Protein AF-A0A4Q3VXU7-F1 (afdb_monomer)

Secondary structure (DSSP, 8-state):
-EEEEEE--SSEEEEEEEEEETTEEEEEEEEEEE--SS-HHHHHHHHHHHHHHHHHHH--SEEEEEPPP-SS-HHHHHHHHHHHHHHHHHHHHTT-EEEEE-HHHHHHHHHS-TT--HHHHHHHHHHHTT-SS--SSHHHHHHHHHHHHHHHHTTS-PPPPPP-------PPP--------

Foldseek 3Di:
DWEWFWEFAQQWIWIWIWDDDPPAIATDDIDIQGADPDDLVVSLVSLLVVLLVCCVVVVGQAYEYEDDDCDPDNVRSVSSVSSVVSSVVSCVVVVHHYYYDYQLLLCCQQQVGSPDDLVSLQVSLCVRNVNPDRDPDSSNSNNSSRRSSVSRVPVPDDDDDDDDDPPDDDDDDDDDDDDDD

Solvent-accessible surface area (backbone atoms only — not comparable to full-atom values): 10125 Å² total; per-residue (Å²): 90,33,31,35,4,31,26,75,28,59,57,54,23,10,26,12,30,34,38,41,58,91,92,47,55,41,72,73,50,70,42,70,52,72,33,73,100,61,63,67,72,61,34,37,48,51,50,22,56,54,44,41,50,50,43,71,74,67,58,48,62,28,39,29,30,56,50,88,79,90,82,83,58,66,69,64,50,52,52,24,48,52,30,42,52,36,40,52,46,37,36,51,78,71,70,34,52,78,50,75,37,46,66,46,52,33,27,26,58,58,63,72,36,47,81,60,54,72,67,55,41,37,53,33,44,20,61,66,46,69,47,96,58,68,60,75,58,66,47,24,32,46,0,36,36,27,24,50,25,50,60,59,57,70,71,48,91,70,79,81,78,84,80,82,78,79,82,76,81,79,79,83,81,86,81,84,76,86,81,90,131

Nearest PDB structures (foldseek):
  7xhj-assembly1_A  TM=9.599E-01  e=4.836E-17  Deinococcus radiodurans R1 = ATCC 13939 = DSM 20539
  6lw3-assembly1_B  TM=9.694E-01  e=2.043E-16  Pseudomonas aeruginosa
  4ep4-assembly1_B  TM=9.231E-01  e=1.084E-16  Thermus thermophilus HB8
  6s16-assembly1_B  TM=9.582E-01  e=8.628E-16  Thermus thermophilus HB8
  1hjr-assembly2_D  TM=9.576E-01  e=1.453E-14  Escherichia coli

Sequence (181 aa):
MRILGIDPGLERIGYGIIDKVGSRMIPVAYGLIETPRIEMPQRIRMAHERTIELIDEYKPDCIATERLLFTVNKTTAMDVAKSLGVILLAGAEKGLAWCEYSPPEVKQSVTGVGNADKKQVQFMVTRLLGLAETPKPDDVADGLAVAITHAMRMNIPKVAAPTVEVLQRRTPATNRRLVKV

Radius of gyration: 20.46 Å; Cα contacts (8 Å, |Δi|>4): 309; chains: 1; bounding box: 41×46×76 Å

Structure (mmCIF, N/CA/C/O backbone):
data_AF-A0A4Q3VXU7-F1
#
_entry.id   AF-A0A4Q3VXU7-F1
#
loop_
_atom_site.group_PDB
_atom_site.id
_atom_site.type_symbol
_atom_site.label_atom_id
_atom_site.label_alt_id
_atom_site.label_comp_id
_atom_site.label_asym_id
_atom_site.label_entity_id
_atom_site.label_seq_id
_atom_site.pdbx_PDB_ins_code
_atom_site.Cartn_x
_atom_site.Cartn_y
_atom_site.Cartn_z
_atom_site.occupancy
_atom_site.B_iso_or_equiv
_atom_site.auth_seq_id
_atom_site.auth_comp_id
_atom_site.auth_asym_id
_atom_site.auth_atom_id
_atom_site.pdbx_PDB_model_num
ATOM 1 N N . MET A 1 1 ? -16.553 2.378 7.174 1.00 94.69 1 MET A N 1
ATOM 2 C CA . MET A 1 1 ? -15.750 2.870 6.039 1.00 94.69 1 MET A CA 1
ATOM 3 C C . MET A 1 1 ? -14.563 1.948 5.886 1.00 94.69 1 MET A C 1
ATOM 5 O O . MET A 1 1 ? -13.808 1.829 6.845 1.00 94.69 1 MET A O 1
ATOM 9 N N . ARG A 1 2 ? -14.423 1.295 4.739 1.00 98.19 2 ARG A N 1
ATOM 10 C CA . ARG A 1 2 ? -13.302 0.431 4.390 1.00 98.19 2 ARG A CA 1
ATOM 11 C C . ARG A 1 2 ? -12.286 1.204 3.565 1.00 98.19 2 ARG A C 1
ATOM 13 O O . ARG A 1 2 ? -12.649 1.865 2.600 1.00 98.19 2 ARG A O 1
ATOM 20 N N . ILE A 1 3 ? -11.021 1.126 3.944 1.00 98.69 3 ILE A N 1
ATOM 21 C CA . ILE A 1 3 ? -9.950 1.952 3.383 1.00 98.69 3 ILE A CA 1
ATOM 22 C C . ILE A 1 3 ? -8.875 1.029 2.833 1.00 98.69 3 ILE A C 1
ATOM 24 O O . ILE A 1 3 ? -8.407 0.165 3.571 1.00 98.69 3 ILE A O 1
ATOM 28 N N . LEU A 1 4 ? -8.453 1.249 1.590 1.00 98.81 4 LEU A N 1
ATOM 29 C CA . LEU A 1 4 ? -7.247 0.652 1.018 1.00 98.81 4 LEU A CA 1
ATOM 30 C C . LEU A 1 4 ? -6.088 1.654 1.122 1.00 98.81 4 LEU A C 1
ATOM 32 O O . LEU A 1 4 ? -6.060 2.646 0.401 1.00 98.81 4 LEU A O 1
ATOM 36 N N . GLY A 1 5 ? -5.143 1.420 2.026 1.00 98.56 5 GLY A N 1
ATOM 37 C CA . GLY A 1 5 ? -3.878 2.150 2.098 1.00 98.56 5 GLY A CA 1
ATOM 38 C C . GLY A 1 5 ? -2.807 1.481 1.243 1.00 98.56 5 GLY A C 1
ATOM 39 O O . GLY A 1 5 ? -2.666 0.260 1.291 1.00 98.56 5 GLY A O 1
ATOM 40 N N . ILE A 1 6 ? -2.057 2.276 0.482 1.00 98.44 6 ILE A N 1
ATOM 41 C CA . ILE A 1 6 ? -0.966 1.826 -0.387 1.00 98.44 6 ILE A CA 1
ATOM 42 C C . ILE A 1 6 ? 0.326 2.563 -0.026 1.00 98.44 6 ILE A C 1
ATOM 44 O O . ILE A 1 6 ? 0.356 3.797 -0.005 1.00 98.44 6 ILE A O 1
ATOM 48 N N . ASP A 1 7 ? 1.391 1.792 0.184 1.00 96.25 7 ASP A N 1
ATOM 49 C CA . ASP A 1 7 ? 2.781 2.245 0.148 1.00 96.25 7 ASP A CA 1
ATOM 50 C C . ASP A 1 7 ? 3.342 2.009 -1.268 1.00 96.25 7 ASP A C 1
ATOM 52 O O . ASP A 1 7 ? 3.554 0.854 -1.666 1.00 96.25 7 ASP A O 1
ATOM 56 N N . PRO A 1 8 ? 3.488 3.063 -2.094 1.00 93.56 8 PRO A N 1
ATOM 57 C CA . PRO A 1 8 ? 3.817 2.889 -3.499 1.00 93.56 8 PRO A CA 1
ATOM 58 C C . PRO A 1 8 ? 5.253 2.400 -3.698 1.00 93.56 8 PRO A C 1
ATOM 60 O O . PRO A 1 8 ? 6.219 3.008 -3.244 1.00 93.56 8 PRO A O 1
ATOM 63 N N . GLY A 1 9 ? 5.398 1.368 -4.520 1.00 94.00 9 GLY A N 1
ATOM 64 C CA . GLY A 1 9 ? 6.691 0.865 -4.959 1.00 94.00 9 GLY A CA 1
ATOM 65 C C . GLY A 1 9 ? 6.618 0.280 -6.362 1.00 94.00 9 GLY A C 1
ATOM 66 O O . GLY A 1 9 ? 5.618 0.419 -7.067 1.00 94.00 9 GLY A O 1
ATOM 67 N N . LEU A 1 10 ? 7.700 -0.372 -6.784 1.00 94.25 10 LEU A N 1
ATOM 68 C CA . LEU A 1 10 ? 7.725 -1.110 -8.047 1.00 94.25 10 LEU A CA 1
ATOM 69 C C . LEU A 1 10 ? 7.944 -2.605 -7.813 1.00 94.25 10 LEU A C 1
ATOM 71 O O . LEU A 1 10 ? 7.144 -3.409 -8.269 1.00 94.25 10 LEU A O 1
ATOM 75 N N . GLU A 1 11 ? 9.011 -2.994 -7.111 1.00 94.56 11 GLU A N 1
ATOM 76 C CA . GLU A 1 11 ? 9.272 -4.409 -6.778 1.00 94.56 11 GLU A CA 1
ATOM 77 C C . GLU A 1 11 ? 8.292 -4.940 -5.743 1.00 94.56 11 GLU A C 1
ATOM 79 O O . GLU A 1 11 ? 7.756 -6.031 -5.911 1.00 94.56 11 GLU A O 1
ATOM 84 N N . ARG A 1 12 ? 8.045 -4.141 -4.708 1.00 95.75 12 ARG A N 1
ATOM 85 C CA . ARG A 1 12 ? 7.109 -4.425 -3.630 1.00 95.75 12 ARG A CA 1
ATOM 86 C C . ARG A 1 12 ? 6.243 -3.195 -3.445 1.00 95.75 12 ARG A C 1
ATOM 88 O O . ARG A 1 12 ? 6.773 -2.092 -3.349 1.00 95.75 12 ARG A O 1
ATOM 95 N N . ILE A 1 13 ? 4.936 -3.389 -3.455 1.00 97.69 13 ILE A N 1
ATOM 96 C CA . ILE A 1 13 ? 3.941 -2.365 -3.153 1.00 97.69 13 ILE A CA 1
ATOM 97 C C . ILE A 1 13 ? 3.198 -2.873 -1.927 1.00 97.69 13 ILE A C 1
ATOM 99 O O . ILE A 1 13 ? 2.522 -3.905 -1.993 1.00 97.69 13 ILE A O 1
ATOM 103 N N . GLY A 1 14 ? 3.366 -2.186 -0.805 1.00 98.06 14 GLY A N 1
ATOM 104 C CA . GLY A 1 14 ? 2.674 -2.527 0.425 1.00 98.06 14 GLY A CA 1
ATOM 105 C C . GLY A 1 14 ? 1.217 -2.111 0.367 1.00 98.06 14 GLY A C 1
ATOM 106 O O . GLY A 1 14 ? 0.907 -1.001 -0.063 1.00 98.06 14 GLY A O 1
ATOM 107 N N . TYR A 1 15 ? 0.313 -2.975 0.822 1.00 98.75 15 TYR A N 1
ATOM 108 C CA . TYR A 1 15 ? -1.088 -2.610 0.990 1.00 98.75 15 TYR A CA 1
ATOM 109 C C . TYR A 1 15 ? -1.618 -2.994 2.368 1.00 98.75 15 TYR A C 1
ATOM 111 O O . TYR A 1 15 ? -1.237 -4.009 2.958 1.00 98.75 15 TYR A O 1
ATOM 119 N N . GLY A 1 16 ? -2.550 -2.182 2.854 1.00 98.69 16 GLY A N 1
ATOM 120 C CA . GLY A 1 16 ? -3.297 -2.426 4.075 1.00 98.69 16 GLY A CA 1
ATOM 121 C C . GLY A 1 16 ? -4.760 -2.052 3.898 1.00 98.69 16 GLY A C 1
ATOM 122 O O . GLY A 1 16 ? -5.077 -0.936 3.500 1.00 98.69 16 GLY A O 1
ATOM 123 N N . ILE A 1 17 ? -5.659 -2.976 4.213 1.00 98.81 17 ILE A N 1
ATOM 124 C CA . ILE A 1 17 ? -7.106 -2.782 4.181 1.00 98.81 17 ILE A CA 1
ATOM 125 C C . ILE A 1 17 ? -7.616 -2.805 5.609 1.00 98.81 17 ILE A C 1
ATOM 127 O O . ILE A 1 17 ? -7.425 -3.788 6.330 1.00 98.81 17 ILE A O 1
ATOM 131 N N . ILE A 1 18 ? -8.273 -1.722 6.015 1.00 98.69 18 ILE A N 1
ATOM 132 C CA . ILE A 1 18 ? -8.855 -1.601 7.351 1.00 98.69 18 ILE A CA 1
ATOM 133 C C . ILE A 1 18 ? -10.301 -1.121 7.276 1.00 98.69 18 ILE A C 1
ATOM 135 O O . ILE A 1 18 ? -10.658 -0.310 6.419 1.00 98.69 18 ILE A O 1
ATOM 139 N N . ASP A 1 19 ? -11.108 -1.563 8.232 1.00 98.38 19 ASP A N 1
ATOM 140 C CA . ASP A 1 19 ? -12.431 -1.018 8.497 1.00 98.38 19 ASP A CA 1
ATOM 141 C C . ASP A 1 19 ? -12.362 -0.003 9.635 1.00 98.38 19 ASP A C 1
ATOM 143 O O . ASP A 1 19 ? -11.894 -0.291 10.737 1.00 98.38 19 ASP A O 1
ATOM 147 N N . LYS A 1 20 ? -12.890 1.194 9.387 1.00 96.25 20 LYS A N 1
ATOM 148 C CA . LYS A 1 20 ? -13.182 2.190 10.414 1.00 96.25 20 LYS A CA 1
ATOM 149 C C . LYS A 1 20 ? -14.651 2.101 10.823 1.00 96.25 20 LYS A C 1
ATOM 151 O O . LYS A 1 20 ? -15.545 2.359 10.004 1.00 96.25 20 LYS A O 1
ATOM 156 N N . VAL A 1 21 ? -14.881 1.813 12.105 1.00 94.81 21 VAL A N 1
ATOM 157 C CA . VAL A 1 21 ? -16.198 1.771 12.760 1.00 94.81 21 VAL A CA 1
ATOM 158 C C . VAL A 1 21 ? -16.161 2.665 14.001 1.00 94.81 21 VAL A C 1
ATOM 160 O O . VAL A 1 21 ? -15.601 2.305 15.038 1.00 94.81 21 VAL A O 1
ATOM 163 N N . GLY A 1 22 ? -16.732 3.868 13.892 1.00 91.25 22 GLY A N 1
ATOM 164 C CA . GLY A 1 22 ? -16.596 4.896 14.926 1.00 91.25 22 GLY A CA 1
ATOM 165 C C . GLY A 1 22 ? -15.125 5.272 15.140 1.00 91.25 22 GLY A C 1
ATOM 166 O O . GLY A 1 22 ? -14.453 5.712 14.207 1.00 91.25 22 GLY A O 1
ATOM 167 N N . SER A 1 23 ? -14.626 5.085 16.364 1.00 89.75 23 SER A N 1
ATOM 168 C CA . SER A 1 23 ? -13.215 5.285 16.725 1.00 89.75 23 SER A CA 1
ATOM 169 C C . SER A 1 23 ? -12.338 4.043 16.537 1.00 89.75 23 SER A C 1
ATOM 171 O O . SER A 1 23 ? -11.120 4.143 16.664 1.00 89.75 23 SER A O 1
ATOM 173 N N . ARG A 1 24 ? -12.928 2.874 16.258 1.00 94.25 24 ARG A N 1
ATOM 174 C CA . ARG A 1 24 ? -12.183 1.621 16.103 1.00 94.25 24 ARG A CA 1
ATOM 175 C C . ARG A 1 24 ? -11.684 1.466 14.672 1.00 94.25 24 ARG A C 1
ATOM 177 O O . ARG A 1 24 ? -12.412 1.759 13.723 1.00 94.25 24 ARG A O 1
ATOM 184 N N . MET A 1 25 ? -10.462 0.960 14.547 1.00 97.19 25 MET A N 1
ATOM 185 C CA . MET A 1 25 ? -9.849 0.531 13.293 1.00 97.19 25 MET A CA 1
ATOM 186 C C . MET A 1 25 ? -9.612 -0.973 13.380 1.00 97.19 25 MET A C 1
ATOM 188 O O . MET A 1 25 ? -9.042 -1.445 14.361 1.00 97.19 25 MET A O 1
ATOM 192 N N . ILE A 1 26 ? -10.090 -1.716 12.389 1.00 98.25 26 ILE A N 1
ATOM 193 C CA . ILE A 1 26 ? -10.054 -3.178 12.367 1.00 98.25 26 ILE A CA 1
ATOM 194 C C . ILE A 1 26 ? -9.279 -3.603 11.117 1.00 98.25 26 ILE A C 1
ATOM 196 O O . ILE A 1 26 ? -9.679 -3.208 10.020 1.00 98.25 26 ILE A O 1
ATOM 200 N N . PRO A 1 27 ? -8.185 -4.371 11.238 1.00 98.25 27 PRO A N 1
ATOM 201 C CA . PRO A 1 27 ? -7.486 -4.899 10.073 1.00 98.25 27 PRO A CA 1
ATOM 202 C C . PRO A 1 27 ? -8.369 -5.922 9.343 1.00 98.25 27 PRO A C 1
ATOM 204 O O . PRO A 1 27 ? -8.962 -6.793 9.976 1.00 98.25 27 PRO A O 1
ATOM 207 N N . VAL A 1 28 ? -8.455 -5.810 8.017 1.00 98.50 28 VAL A N 1
ATOM 208 C CA . VAL A 1 28 ? -9.236 -6.712 7.151 1.00 98.50 28 VAL A CA 1
ATOM 209 C C . VAL A 1 28 ? -8.303 -7.624 6.362 1.00 98.50 28 VAL A C 1
ATOM 211 O O . VAL A 1 28 ? -8.447 -8.839 6.404 1.00 98.50 28 VAL A O 1
ATOM 214 N N . ALA A 1 29 ? -7.334 -7.035 5.664 1.00 98.56 29 ALA A N 1
ATOM 215 C CA . ALA A 1 29 ? -6.306 -7.743 4.911 1.00 98.56 29 ALA A CA 1
ATOM 216 C C . ALA A 1 29 ? -5.096 -6.832 4.725 1.00 98.56 29 ALA A C 1
ATOM 218 O O . ALA A 1 29 ? -5.230 -5.612 4.719 1.00 98.56 29 ALA A O 1
ATOM 219 N N . TYR A 1 30 ? -3.910 -7.399 4.572 1.00 98.62 30 TYR A N 1
ATOM 220 C CA . TYR A 1 30 ? -2.696 -6.646 4.279 1.00 98.62 30 TYR A CA 1
ATOM 221 C C . TYR A 1 30 ? -1.664 -7.573 3.657 1.00 98.62 30 TYR A C 1
ATOM 223 O O . TYR A 1 30 ? -1.688 -8.783 3.886 1.00 98.62 30 TYR A O 1
ATOM 231 N N . GLY A 1 31 ? -0.754 -7.009 2.877 1.00 98.31 31 GLY A N 1
ATOM 232 C CA . GLY A 1 31 ? 0.256 -7.796 2.193 1.00 98.31 31 GLY A CA 1
ATOM 233 C C . GLY A 1 31 ? 1.042 -6.984 1.183 1.00 98.31 31 GLY A C 1
ATOM 234 O O . GLY A 1 31 ? 1.145 -5.759 1.279 1.00 98.31 31 GLY A O 1
ATOM 235 N N . LEU A 1 32 ? 1.607 -7.700 0.217 1.00 98.00 32 LEU A N 1
ATOM 236 C CA . LEU A 1 32 ? 2.374 -7.128 -0.876 1.00 98.00 32 LEU A CA 1
ATOM 237 C C . LEU A 1 32 ? 1.731 -7.439 -2.219 1.00 98.00 32 LEU A C 1
ATOM 239 O O . LEU A 1 32 ? 1.314 -8.568 -2.477 1.00 98.00 32 LEU A O 1
ATOM 243 N N . ILE A 1 33 ? 1.775 -6.458 -3.112 1.00 98.06 33 ILE A N 1
ATOM 244 C CA . ILE A 1 33 ? 1.806 -6.717 -4.546 1.00 98.06 33 ILE A CA 1
ATOM 245 C C . ILE A 1 33 ? 3.279 -6.754 -4.950 1.00 98.06 33 ILE A C 1
ATOM 247 O O . ILE A 1 33 ? 4.000 -5.765 -4.801 1.00 98.06 33 ILE A O 1
ATOM 251 N N . GLU A 1 34 ? 3.730 -7.899 -5.453 1.00 96.88 34 GLU A N 1
ATOM 252 C CA . GLU A 1 34 ? 5.106 -8.087 -5.911 1.00 96.88 34 GLU A CA 1
ATOM 253 C C . GLU A 1 34 ? 5.164 -8.125 -7.437 1.00 96.88 34 GLU A C 1
ATOM 255 O O . GLU A 1 34 ? 4.364 -8.805 -8.087 1.00 96.88 34 GLU A O 1
ATOM 260 N N . THR A 1 35 ? 6.132 -7.412 -8.021 1.00 96.25 35 THR A N 1
ATOM 261 C CA . THR A 1 35 ? 6.399 -7.482 -9.463 1.00 96.25 35 THR A CA 1
ATOM 262 C C . THR A 1 35 ? 7.833 -7.945 -9.729 1.00 96.25 35 THR A C 1
ATOM 264 O O . THR A 1 35 ? 8.778 -7.405 -9.140 1.00 96.25 35 THR A O 1
ATOM 267 N N . PRO A 1 36 ? 8.039 -8.925 -10.628 1.00 96.19 36 PRO A N 1
ATOM 268 C CA . PRO A 1 36 ? 9.371 -9.413 -10.955 1.00 96.19 36 PRO A CA 1
ATOM 269 C C . PRO A 1 36 ? 10.171 -8.354 -11.724 1.00 96.19 36 PRO A C 1
ATOM 271 O O . PRO A 1 36 ? 9.617 -7.426 -12.319 1.00 96.19 36 PRO A O 1
ATOM 274 N N . ARG A 1 37 ? 11.498 -8.509 -11.757 1.00 95.06 37 ARG A N 1
ATOM 275 C CA . ARG A 1 37 ? 12.409 -7.649 -12.532 1.00 95.06 37 ARG A CA 1
ATOM 276 C C . ARG A 1 37 ? 12.350 -7.984 -14.026 1.00 95.06 37 ARG A C 1
ATOM 278 O O . ARG A 1 37 ? 13.280 -8.558 -14.579 1.00 95.06 37 ARG A O 1
ATOM 285 N N . ILE A 1 38 ? 11.227 -7.642 -14.647 1.00 96.31 38 ILE A N 1
ATOM 286 C CA . ILE A 1 38 ? 10.974 -7.744 -16.090 1.00 96.31 38 ILE A CA 1
ATOM 287 C C . ILE A 1 38 ? 10.755 -6.349 -16.691 1.00 96.31 38 ILE A C 1
ATOM 289 O O . ILE A 1 38 ? 10.871 -5.335 -16.001 1.00 96.31 38 ILE A O 1
ATOM 293 N N . GLU A 1 39 ? 10.428 -6.292 -17.978 1.00 97.06 39 GLU A N 1
ATOM 294 C CA . GLU A 1 39 ? 10.134 -5.047 -18.685 1.00 97.06 39 GLU A CA 1
ATOM 295 C C . GLU A 1 39 ? 9.037 -4.215 -17.993 1.00 97.06 39 GLU A C 1
ATOM 297 O O . GLU A 1 39 ? 8.012 -4.732 -17.538 1.00 97.06 39 GLU A O 1
ATOM 302 N N . MET A 1 40 ? 9.259 -2.898 -17.911 1.00 96.81 40 MET A N 1
ATOM 303 C CA . MET A 1 40 ? 8.409 -1.966 -17.155 1.00 96.81 40 MET A CA 1
ATOM 304 C C . MET A 1 40 ? 6.908 -2.065 -17.494 1.00 96.81 40 MET A C 1
ATOM 306 O O . MET A 1 40 ? 6.114 -2.100 -16.551 1.00 96.81 40 MET A O 1
ATOM 310 N N . PRO A 1 41 ? 6.480 -2.142 -18.774 1.00 98.06 41 PRO A N 1
ATOM 311 C CA . PRO A 1 41 ? 5.059 -2.247 -19.114 1.00 98.06 41 PRO A CA 1
ATOM 312 C C . PRO A 1 41 ? 4.371 -3.465 -18.484 1.00 98.06 41 PRO A C 1
ATOM 314 O O . PRO A 1 41 ? 3.246 -3.362 -18.006 1.00 98.06 41 PRO A O 1
ATOM 317 N N . GLN A 1 42 ? 5.051 -4.610 -18.434 1.00 98.19 42 GLN A N 1
ATOM 318 C CA . GLN A 1 42 ? 4.528 -5.840 -17.848 1.00 98.19 42 GLN A CA 1
ATOM 319 C C . GLN A 1 42 ? 4.425 -5.714 -16.329 1.00 98.19 42 GLN A C 1
ATOM 321 O O . GLN A 1 42 ? 3.440 -6.157 -15.746 1.00 98.19 42 GLN A O 1
ATOM 326 N N . ARG A 1 43 ? 5.394 -5.051 -15.690 1.00 97.81 43 ARG A N 1
ATOM 327 C CA . ARG A 1 43 ? 5.371 -4.812 -14.241 1.00 97.81 43 ARG A CA 1
ATOM 328 C C . ARG A 1 43 ? 4.184 -3.954 -13.822 1.00 97.81 43 ARG A C 1
ATOM 330 O O . ARG A 1 43 ? 3.450 -4.337 -12.917 1.00 97.81 43 ARG A O 1
ATOM 337 N N . ILE A 1 44 ? 3.963 -2.826 -14.498 1.00 98.12 44 ILE A N 1
ATOM 338 C CA . ILE A 1 44 ? 2.825 -1.951 -14.185 1.00 98.12 44 ILE A CA 1
ATOM 339 C C . ILE A 1 44 ? 1.489 -2.603 -14.570 1.00 98.12 44 ILE A C 1
ATOM 341 O O . ILE A 1 44 ? 0.501 -2.405 -13.872 1.00 98.12 44 ILE A O 1
ATOM 345 N N . ARG A 1 45 ? 1.451 -3.459 -15.604 1.00 98.56 45 ARG A N 1
ATOM 346 C CA . ARG A 1 45 ? 0.262 -4.273 -15.900 1.00 98.56 45 ARG A CA 1
ATOM 347 C C . ARG A 1 45 ? -0.084 -5.201 -14.735 1.00 98.56 45 ARG A C 1
ATOM 349 O O . ARG A 1 45 ? -1.224 -5.206 -14.293 1.00 98.56 45 ARG A O 1
ATOM 356 N N . MET A 1 46 ? 0.903 -5.916 -14.190 1.00 98.50 46 MET A N 1
ATOM 357 C CA . MET A 1 46 ? 0.702 -6.776 -13.018 1.00 98.50 46 MET A CA 1
ATOM 358 C C . MET A 1 46 ? 0.250 -5.971 -11.793 1.00 98.50 46 MET A C 1
ATOM 360 O O . MET A 1 46 ? -0.654 -6.399 -11.085 1.00 98.50 46 MET A O 1
ATOM 364 N N . ALA A 1 47 ? 0.843 -4.798 -11.547 1.00 98.44 47 ALA A N 1
ATOM 365 C CA . ALA A 1 47 ? 0.429 -3.932 -10.443 1.00 98.44 47 ALA A CA 1
ATOM 366 C C . ALA A 1 47 ? -1.035 -3.476 -10.582 1.00 98.44 47 ALA A C 1
ATOM 368 O O . ALA A 1 47 ? -1.779 -3.507 -9.602 1.00 98.44 47 ALA A O 1
ATOM 369 N N . HIS A 1 48 ? -1.463 -3.105 -11.794 1.00 98.81 48 HIS A N 1
ATOM 370 C CA . HIS A 1 48 ? -2.856 -2.765 -12.104 1.00 98.81 48 HIS A CA 1
ATOM 371 C C . HIS A 1 48 ? -3.797 -3.949 -11.867 1.00 98.81 48 HIS A C 1
ATOM 373 O O . HIS A 1 48 ? -4.719 -3.826 -11.065 1.00 98.81 48 HIS A O 1
ATOM 379 N N . GLU A 1 49 ? -3.519 -5.103 -12.483 1.00 98.69 49 GLU A N 1
ATOM 380 C CA . GLU A 1 49 ? -4.337 -6.322 -12.377 1.00 98.69 49 GLU A CA 1
ATOM 381 C C . GLU A 1 49 ? -4.528 -6.734 -10.909 1.00 98.69 49 GLU A C 1
ATOM 383 O O . GLU A 1 49 ? -5.654 -6.922 -10.450 1.00 98.69 49 GLU A O 1
ATOM 388 N N . ARG A 1 50 ? -3.441 -6.762 -10.128 1.00 98.56 50 ARG A N 1
ATOM 389 C CA . ARG A 1 50 ? -3.486 -7.090 -8.696 1.00 98.56 50 ARG A CA 1
ATOM 390 C C . ARG A 1 50 ? -4.236 -6.056 -7.863 1.00 98.56 50 ARG A C 1
ATOM 392 O O . ARG A 1 50 ? -4.907 -6.413 -6.901 1.00 98.56 50 ARG A O 1
ATOM 399 N N . THR A 1 51 ? -4.146 -4.778 -8.221 1.00 98.69 51 THR A N 1
ATOM 400 C CA . THR A 1 51 ? -4.916 -3.730 -7.540 1.00 98.69 51 THR A CA 1
ATOM 401 C C . THR A 1 51 ? -6.411 -3.899 -7.804 1.00 98.69 51 THR A C 1
ATOM 403 O O . THR A 1 51 ? -7.206 -3.783 -6.874 1.00 98.69 51 THR A O 1
ATOM 406 N N . ILE A 1 52 ? -6.803 -4.222 -9.041 1.00 98.69 52 ILE A N 1
ATOM 407 C CA . ILE A 1 52 ? -8.197 -4.526 -9.391 1.00 98.69 52 ILE A CA 1
ATOM 408 C C . ILE A 1 52 ? -8.709 -5.733 -8.599 1.00 98.69 52 ILE A C 1
ATOM 410 O O . ILE A 1 52 ? -9.790 -5.641 -8.024 1.00 98.69 52 ILE A O 1
ATOM 414 N N . GLU A 1 53 ? -7.927 -6.814 -8.508 1.00 98.62 53 GLU A N 1
ATOM 415 C CA . GLU A 1 53 ? -8.268 -7.997 -7.702 1.00 98.62 53 GLU A CA 1
ATOM 416 C C . GLU A 1 53 ? -8.550 -7.622 -6.240 1.00 98.62 53 GLU A C 1
ATOM 418 O O . GLU A 1 53 ? -9.603 -7.973 -5.710 1.00 98.62 53 GLU A O 1
ATOM 423 N N . LEU A 1 54 ? -7.666 -6.838 -5.611 1.00 98.50 54 LEU A N 1
ATOM 424 C CA . LEU A 1 54 ? -7.862 -6.370 -4.235 1.00 98.50 54 LEU A CA 1
ATOM 425 C C . LEU A 1 54 ? -9.122 -5.507 -4.086 1.00 98.50 54 LEU A C 1
ATOM 427 O O . LEU A 1 54 ? -9.856 -5.644 -3.106 1.00 98.50 54 LEU A O 1
ATOM 431 N N . ILE A 1 55 ? -9.382 -4.604 -5.035 1.00 98.69 55 ILE A N 1
ATOM 432 C CA . ILE A 1 55 ? -10.572 -3.749 -4.987 1.00 98.69 55 ILE A CA 1
ATOM 433 C C . ILE A 1 55 ? -11.845 -4.590 -5.137 1.00 98.69 55 ILE A C 1
ATOM 435 O O . ILE A 1 55 ? -12.802 -4.373 -4.394 1.00 98.69 55 ILE A O 1
ATOM 439 N N . ASP A 1 56 ? -11.863 -5.560 -6.049 1.00 98.56 56 ASP A N 1
ATOM 440 C CA . ASP A 1 56 ? -13.029 -6.413 -6.292 1.00 98.56 56 ASP A CA 1
ATOM 441 C C . ASP A 1 56 ? -13.303 -7.382 -5.135 1.00 98.56 56 ASP A C 1
ATOM 443 O O . ASP A 1 56 ? -14.463 -7.585 -4.759 1.00 98.56 56 ASP A O 1
ATOM 447 N N . GLU A 1 57 ? -12.249 -7.942 -4.539 1.00 98.62 57 GLU A N 1
ATOM 448 C CA . GLU A 1 57 ? -12.339 -8.855 -3.399 1.00 98.62 57 GLU A CA 1
ATOM 449 C C . GLU A 1 57 ? -12.815 -8.128 -2.136 1.00 98.62 57 GLU A C 1
ATOM 451 O O . GLU A 1 57 ? -13.784 -8.543 -1.494 1.00 98.62 57 GLU A O 1
ATOM 456 N N . TYR A 1 58 ? -12.162 -7.018 -1.785 1.00 98.69 58 TYR A N 1
ATOM 457 C CA . TYR A 1 58 ? -12.365 -6.373 -0.489 1.00 98.69 58 TYR A CA 1
ATOM 458 C C . TYR A 1 58 ? -13.339 -5.200 -0.519 1.00 98.69 58 TYR A C 1
ATOM 460 O O . TYR A 1 58 ? -13.824 -4.817 0.548 1.00 98.69 58 TYR A O 1
ATOM 468 N N . LYS A 1 59 ? -13.658 -4.650 -1.695 1.00 98.38 59 LYS A N 1
ATOM 469 C CA . LYS A 1 59 ? -14.616 -3.547 -1.893 1.00 98.38 59 LYS A CA 1
ATOM 470 C C . LYS A 1 59 ? -14.354 -2.348 -0.967 1.00 98.38 59 LYS A C 1
ATOM 472 O O . LYS A 1 59 ? -15.221 -2.003 -0.161 1.00 98.38 59 LYS A O 1
ATOM 477 N N . PRO A 1 60 ? -13.151 -1.746 -0.999 1.00 98.38 60 PRO A N 1
ATOM 478 C CA . PRO A 1 60 ? -12.883 -0.537 -0.230 1.00 98.38 60 PRO A CA 1
ATOM 479 C C . PRO A 1 60 ? -13.775 0.624 -0.691 1.00 98.38 60 PRO A C 1
ATOM 481 O O . PRO A 1 60 ? -14.156 0.695 -1.853 1.00 98.38 60 PRO A O 1
ATOM 484 N N . ASP A 1 61 ? -14.071 1.557 0.214 1.00 97.81 61 ASP A N 1
ATOM 485 C CA . ASP A 1 61 ? -14.808 2.791 -0.093 1.00 97.81 61 ASP A CA 1
ATOM 486 C C . ASP A 1 61 ? -13.883 3.868 -0.693 1.00 97.81 61 ASP A C 1
ATOM 488 O O . ASP A 1 61 ? -14.322 4.773 -1.404 1.00 97.81 61 ASP A O 1
ATOM 492 N N . CYS A 1 62 ? -12.589 3.804 -0.375 1.00 97.88 62 CYS A N 1
ATOM 493 C CA . CYS A 1 62 ? -11.588 4.766 -0.814 1.00 97.88 62 CYS A CA 1
ATOM 494 C C . CYS A 1 62 ? -10.182 4.159 -0.853 1.00 97.88 62 CYS A C 1
ATOM 496 O O . CYS A 1 62 ? -9.894 3.145 -0.207 1.00 97.88 62 CYS A O 1
ATOM 498 N N . ILE A 1 63 ? -9.296 4.833 -1.586 1.00 98.38 63 ILE A N 1
ATOM 499 C CA . ILE A 1 63 ? -7.867 4.537 -1.648 1.00 98.38 63 ILE A CA 1
ATOM 500 C C . ILE A 1 63 ? -7.058 5.697 -1.055 1.00 98.38 63 ILE A C 1
ATOM 502 O O . ILE A 1 63 ? -7.320 6.872 -1.323 1.00 98.38 63 ILE A O 1
ATOM 506 N N . ALA A 1 64 ? -6.063 5.373 -0.238 1.00 98.38 64 ALA A N 1
ATOM 507 C CA . ALA A 1 64 ? -5.135 6.320 0.357 1.00 98.38 64 ALA A CA 1
ATOM 508 C C . ALA A 1 64 ? -3.694 5.938 0.009 1.00 98.38 64 ALA A C 1
ATOM 510 O O . ALA A 1 64 ? -3.352 4.758 0.027 1.00 98.38 64 ALA A O 1
ATOM 511 N N . THR A 1 65 ? -2.840 6.919 -0.283 1.00 97.94 65 THR A N 1
ATOM 512 C CA . THR A 1 65 ? -1.435 6.675 -0.657 1.00 97.94 65 THR A CA 1
ATOM 513 C C . THR A 1 65 ? -0.481 7.591 0.108 1.00 97.94 65 THR A C 1
ATOM 515 O O . THR A 1 65 ? -0.840 8.723 0.449 1.00 97.94 65 THR A O 1
ATOM 518 N N . GLU A 1 66 ? 0.755 7.146 0.344 1.00 93.25 66 GLU A N 1
ATOM 519 C CA . GLU A 1 66 ? 1.828 8.073 0.729 1.00 93.25 66 GLU A CA 1
ATOM 520 C C . GLU A 1 66 ? 2.261 8.920 -0.484 1.00 93.25 66 GLU A C 1
ATOM 522 O O . GLU A 1 66 ? 2.303 8.451 -1.625 1.00 93.25 66 GLU A O 1
ATOM 527 N N . ARG A 1 67 ? 2.560 10.201 -0.255 1.00 91.44 67 ARG A N 1
ATOM 528 C CA . ARG A 1 67 ? 3.077 11.122 -1.268 1.00 91.44 67 ARG A CA 1
ATOM 529 C C . ARG A 1 67 ? 4.552 10.835 -1.535 1.00 91.44 67 ARG A C 1
ATOM 531 O O . ARG A 1 67 ? 5.382 10.914 -0.632 1.00 91.44 67 ARG A O 1
ATOM 538 N N . LEU A 1 68 ? 4.889 10.660 -2.810 1.00 86.19 68 LEU A N 1
ATOM 539 C CA . LEU A 1 68 ? 6.271 10.519 -3.265 1.00 86.19 68 LEU A CA 1
ATOM 540 C C . LEU A 1 68 ? 7.063 11.827 -3.083 1.00 86.19 68 LEU A C 1
ATOM 542 O O . LEU A 1 68 ? 6.645 12.891 -3.545 1.00 86.19 68 LEU A O 1
ATOM 546 N N . LEU A 1 69 ? 8.235 11.745 -2.444 1.00 78.75 69 LEU A N 1
ATOM 547 C CA . LEU A 1 69 ? 9.184 12.856 -2.319 1.00 78.75 69 LEU A CA 1
ATOM 548 C C . LEU A 1 69 ? 10.366 12.665 -3.283 1.00 78.75 69 LEU A C 1
ATOM 550 O O . LEU A 1 69 ? 11.116 11.694 -3.199 1.00 78.75 69 LEU A O 1
ATOM 554 N N . PHE A 1 70 ? 10.556 13.614 -4.200 1.00 68.81 70 PHE A N 1
ATOM 555 C CA . PHE A 1 70 ? 11.539 13.530 -5.287 1.00 68.81 70 PHE A CA 1
ATOM 556 C C . PHE A 1 70 ? 12.849 14.266 -4.957 1.00 68.81 70 PHE A C 1
ATOM 558 O O . PHE A 1 70 ? 13.181 15.250 -5.615 1.00 68.81 70 PHE A O 1
ATOM 565 N N . THR A 1 71 ? 13.600 13.831 -3.939 1.00 60.78 71 THR A N 1
ATOM 566 C CA . THR A 1 71 ? 14.742 14.635 -3.445 1.00 60.78 71 THR A CA 1
ATOM 567 C C . THR A 1 71 ? 16.128 14.159 -3.894 1.00 60.78 71 THR A C 1
ATOM 569 O O . THR A 1 71 ? 17.036 14.982 -3.937 1.00 60.78 71 THR A O 1
ATOM 572 N N . VAL A 1 72 ? 16.335 12.880 -4.255 1.00 54.41 72 VAL A N 1
ATOM 573 C CA . VAL A 1 72 ? 17.706 12.375 -4.534 1.00 54.41 72 VAL A CA 1
ATOM 574 C C . VAL A 1 72 ? 17.807 11.417 -5.735 1.00 54.41 72 VAL A C 1
ATOM 576 O O . VAL A 1 72 ? 18.652 11.629 -6.599 1.00 54.41 72 VAL A O 1
ATOM 579 N N . ASN A 1 73 ? 16.915 10.425 -5.876 1.00 62.03 73 ASN A N 1
ATOM 580 C CA . ASN A 1 73 ? 17.012 9.392 -6.926 1.00 62.03 73 ASN A CA 1
ATOM 581 C C . ASN A 1 73 ? 15.872 9.485 -7.953 1.00 62.03 73 ASN A C 1
ATOM 583 O O . ASN A 1 73 ? 14.880 8.757 -7.882 1.00 62.03 73 ASN A O 1
ATOM 587 N N . LYS A 1 74 ? 16.022 10.392 -8.928 1.00 62.47 74 LYS A N 1
ATOM 588 C CA . LYS A 1 74 ? 14.981 10.714 -9.925 1.00 62.47 74 LYS A CA 1
ATOM 589 C C . LYS A 1 74 ? 14.506 9.503 -10.741 1.00 62.47 74 LYS A C 1
ATOM 591 O O . LYS A 1 74 ? 13.312 9.400 -11.003 1.00 62.47 74 LYS A O 1
ATOM 596 N N . THR A 1 75 ? 15.404 8.589 -11.114 1.00 62.62 75 THR A N 1
ATOM 597 C CA . THR A 1 75 ? 15.063 7.413 -11.938 1.00 62.62 75 THR A CA 1
ATOM 598 C C . THR A 1 75 ? 14.143 6.448 -11.192 1.00 62.62 75 THR A C 1
ATOM 600 O O . THR A 1 75 ? 13.066 6.126 -11.683 1.00 62.62 75 THR A O 1
ATOM 603 N N . THR A 1 76 ? 14.502 6.071 -9.961 1.00 79.62 76 THR A N 1
ATOM 604 C CA . THR A 1 76 ? 13.680 5.188 -9.117 1.00 79.62 76 THR A CA 1
ATOM 605 C C . THR A 1 76 ? 12.333 5.822 -8.793 1.00 79.62 76 THR A C 1
ATOM 607 O O . THR A 1 76 ? 11.306 5.155 -8.831 1.00 79.62 76 THR A O 1
ATOM 610 N N . ALA A 1 77 ? 12.318 7.127 -8.528 1.00 85.62 77 ALA A N 1
ATOM 611 C CA . ALA A 1 77 ? 11.085 7.827 -8.209 1.00 85.62 77 ALA A CA 1
ATOM 612 C C . ALA A 1 77 ? 10.129 7.913 -9.412 1.00 85.62 77 ALA A C 1
ATOM 614 O O . ALA A 1 77 ? 8.919 7.792 -9.241 1.00 85.62 77 ALA A O 1
ATOM 615 N N . MET A 1 78 ? 10.657 8.064 -10.632 1.00 90.69 78 MET A N 1
ATOM 616 C CA . MET A 1 78 ? 9.850 8.021 -11.854 1.00 90.69 78 MET A CA 1
ATOM 61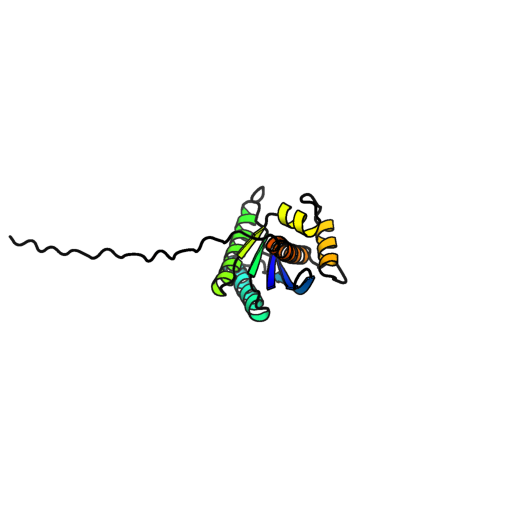7 C C . MET A 1 78 ? 9.237 6.635 -12.078 1.00 90.69 78 MET A C 1
ATOM 619 O O . MET A 1 78 ? 8.088 6.518 -12.492 1.00 90.69 78 MET A O 1
ATOM 623 N N . ASP A 1 79 ? 9.987 5.577 -11.787 1.00 92.75 79 ASP A N 1
ATOM 624 C CA . ASP A 1 79 ? 9.506 4.207 -11.926 1.00 92.75 79 ASP A CA 1
ATOM 625 C C . ASP A 1 79 ? 8.419 3.856 -10.900 1.00 92.75 79 ASP A C 1
ATOM 627 O O . ASP A 1 79 ? 7.399 3.265 -11.258 1.00 92.75 79 ASP A O 1
ATOM 631 N N . VAL A 1 80 ? 8.571 4.308 -9.653 1.00 93.88 80 VAL A N 1
ATOM 632 C CA . VAL A 1 80 ? 7.506 4.217 -8.643 1.00 93.88 80 VAL A CA 1
ATOM 633 C C . VAL A 1 80 ? 6.291 5.056 -9.050 1.00 93.88 80 VAL A C 1
ATOM 635 O O . VAL A 1 80 ? 5.164 4.595 -8.908 1.00 93.88 80 VAL A O 1
ATOM 638 N N . ALA A 1 81 ? 6.486 6.245 -9.629 1.00 94.94 81 ALA A N 1
ATOM 639 C CA . ALA A 1 81 ? 5.380 7.078 -10.103 1.00 94.94 81 ALA A CA 1
ATOM 640 C C . ALA A 1 81 ? 4.574 6.415 -11.235 1.00 94.94 81 ALA A C 1
ATOM 642 O O . ALA A 1 81 ? 3.350 6.535 -11.254 1.00 94.94 81 ALA A O 1
ATOM 643 N N . LYS A 1 82 ? 5.221 5.673 -12.148 1.00 96.50 82 LYS A N 1
ATOM 644 C CA . LYS A 1 82 ? 4.521 4.871 -13.174 1.00 96.50 82 LYS A CA 1
ATOM 645 C C . LYS A 1 82 ? 3.634 3.801 -12.533 1.00 96.50 82 LYS A C 1
ATOM 647 O O . LYS A 1 82 ? 2.483 3.652 -12.931 1.00 96.50 82 LYS A O 1
ATOM 652 N N . SER A 1 83 ? 4.167 3.089 -11.538 1.00 97.06 83 SER A N 1
ATOM 653 C CA . SER A 1 83 ? 3.430 2.083 -10.762 1.00 97.06 83 SER A CA 1
ATOM 654 C C . SER A 1 83 ? 2.246 2.705 -10.010 1.00 97.06 83 SER A C 1
ATOM 656 O O . SER A 1 83 ? 1.110 2.260 -10.144 1.00 97.06 83 SER A O 1
ATOM 658 N N . LEU A 1 84 ? 2.469 3.818 -9.308 1.00 97.25 84 LEU A N 1
ATOM 659 C CA . LEU A 1 84 ? 1.404 4.556 -8.634 1.00 97.25 84 LEU A CA 1
ATOM 660 C C . LEU A 1 84 ? 0.320 5.015 -9.620 1.00 97.25 84 LEU A C 1
ATOM 662 O O . LEU A 1 84 ? -0.862 4.865 -9.336 1.00 97.25 84 LEU A O 1
ATOM 666 N N . GLY A 1 85 ? 0.697 5.516 -10.798 1.00 98.00 85 GLY A N 1
ATOM 667 C CA . GLY A 1 85 ? -0.254 5.958 -11.818 1.00 98.00 85 GLY A CA 1
ATOM 668 C C . GLY A 1 85 ? -1.244 4.868 -12.236 1.00 98.00 85 GLY A C 1
ATOM 669 O O . GLY A 1 85 ? -2.437 5.144 -12.352 1.00 98.00 85 GLY A O 1
ATOM 670 N N . VAL A 1 86 ? -0.783 3.625 -12.406 1.00 98.50 86 VAL A N 1
ATOM 671 C CA . VAL A 1 86 ? -1.674 2.508 -12.761 1.00 98.50 86 VAL A CA 1
ATOM 672 C C . VAL A 1 86 ? -2.509 2.005 -11.579 1.00 98.50 86 VAL A C 1
ATOM 674 O O . VAL A 1 86 ? -3.647 1.592 -11.780 1.00 98.50 86 VAL A O 1
ATOM 677 N N . ILE A 1 87 ? -2.001 2.102 -10.346 1.00 98.38 87 ILE A N 1
ATOM 678 C CA . ILE A 1 87 ? -2.774 1.818 -9.123 1.00 98.38 87 ILE A CA 1
ATOM 679 C C . ILE A 1 87 ? -3.927 2.824 -8.987 1.00 98.38 87 ILE A C 1
ATOM 681 O O . ILE A 1 87 ? -5.066 2.444 -8.718 1.00 98.38 87 ILE A O 1
ATOM 685 N N . LEU A 1 88 ? -3.655 4.112 -9.222 1.00 98.19 88 LEU A N 1
ATOM 686 C CA . LEU A 1 88 ? -4.679 5.158 -9.195 1.00 98.19 88 LEU A CA 1
ATOM 687 C C . LEU A 1 88 ? -5.691 4.998 -10.332 1.00 98.19 88 LEU A C 1
ATOM 689 O O . LEU A 1 88 ? -6.881 5.222 -10.114 1.00 98.19 88 LEU A O 1
ATOM 693 N N . LEU A 1 89 ? -5.245 4.567 -11.518 1.00 98.69 89 LEU A N 1
ATOM 694 C CA . LEU A 1 89 ? -6.145 4.219 -12.617 1.00 98.69 89 LEU A CA 1
ATOM 695 C C . LEU A 1 89 ? -7.102 3.088 -12.215 1.00 98.69 89 LEU A C 1
ATOM 697 O O . LEU A 1 89 ? -8.305 3.247 -12.389 1.00 98.69 89 LEU A O 1
ATOM 701 N N . ALA A 1 90 ? -6.595 2.006 -11.613 1.00 98.56 90 ALA A N 1
ATOM 702 C CA . ALA A 1 90 ? -7.429 0.904 -11.127 1.00 98.56 90 ALA A CA 1
ATOM 703 C C . ALA A 1 90 ? -8.482 1.379 -10.107 1.00 98.56 90 ALA A C 1
ATOM 705 O O . ALA A 1 90 ? -9.653 1.008 -10.191 1.00 98.56 90 ALA A O 1
ATOM 706 N N . GLY A 1 91 ? -8.089 2.254 -9.174 1.00 97.31 91 GLY A N 1
ATOM 707 C CA . GLY A 1 91 ? -9.019 2.886 -8.234 1.00 97.31 91 GLY A CA 1
ATOM 708 C C . GLY A 1 91 ? -10.101 3.716 -8.932 1.00 97.31 91 GLY A C 1
ATOM 709 O O . GLY A 1 91 ? -11.283 3.585 -8.613 1.00 97.31 91 GLY A O 1
ATOM 710 N N . ALA A 1 92 ? -9.717 4.530 -9.918 1.00 97.75 92 ALA A N 1
ATOM 711 C CA . ALA A 1 92 ? -10.639 5.372 -10.677 1.00 97.75 92 ALA A CA 1
ATOM 712 C C . ALA A 1 92 ? -11.624 4.556 -11.535 1.00 97.75 92 ALA A C 1
ATOM 714 O O . ALA A 1 92 ? -12.809 4.884 -11.572 1.00 97.75 92 ALA A O 1
ATOM 715 N N . GLU A 1 93 ? -11.173 3.469 -12.170 1.00 98.06 93 GLU A N 1
ATOM 716 C CA . GLU A 1 93 ? -12.025 2.536 -12.930 1.00 98.06 93 GLU A CA 1
ATOM 717 C C . GLU A 1 93 ? -13.113 1.895 -12.057 1.00 98.06 93 GLU A C 1
ATOM 719 O O . GLU A 1 93 ? -14.202 1.585 -12.540 1.00 98.06 93 GLU A O 1
ATOM 724 N N . LYS A 1 94 ? -12.835 1.738 -10.759 1.00 96.62 94 LYS A N 1
ATOM 725 C CA . LYS A 1 94 ? -13.766 1.210 -9.752 1.00 96.62 94 LYS A CA 1
ATOM 726 C C . LYS A 1 94 ? -14.527 2.303 -8.992 1.00 96.62 94 LYS A C 1
ATOM 728 O O . LYS A 1 94 ? -15.290 1.992 -8.083 1.00 96.62 94 LYS A O 1
ATOM 733 N N . GLY A 1 95 ? -14.354 3.572 -9.369 1.00 94.56 95 GLY A N 1
ATOM 734 C CA . GLY A 1 95 ? -15.069 4.707 -8.783 1.00 94.56 95 GLY A CA 1
ATOM 735 C C . GLY A 1 95 ? -14.615 5.094 -7.372 1.00 94.56 95 GLY A C 1
ATOM 736 O O . GLY A 1 95 ? -15.371 5.748 -6.655 1.00 94.56 95 GLY A O 1
ATOM 737 N N . LEU A 1 96 ? -13.407 4.704 -6.954 1.00 95.62 96 LEU A N 1
ATOM 738 C CA . LEU A 1 96 ? -12.892 5.012 -5.621 1.00 95.62 96 LEU A CA 1
ATOM 739 C C . LEU A 1 96 ? -12.383 6.450 -5.528 1.00 95.62 96 LEU A C 1
ATOM 741 O O . LEU A 1 96 ? -11.628 6.924 -6.378 1.00 95.62 96 LEU A O 1
ATOM 745 N N . ALA A 1 97 ? -12.729 7.128 -4.433 1.00 95.00 97 ALA A N 1
ATOM 746 C CA . ALA A 1 97 ? -12.097 8.392 -4.082 1.00 95.00 97 ALA A CA 1
ATOM 747 C C . ALA A 1 97 ? -10.645 8.155 -3.640 1.00 95.00 97 ALA A C 1
ATOM 749 O O . ALA A 1 97 ? -10.369 7.231 -2.871 1.00 95.00 97 ALA A O 1
ATOM 750 N N . TRP A 1 98 ? -9.732 9.023 -4.083 1.00 97.12 98 TRP A N 1
ATOM 751 C CA . TRP A 1 98 ? -8.317 8.973 -3.717 1.00 97.12 98 TRP A CA 1
ATOM 752 C C . TRP A 1 98 ? -7.934 10.113 -2.768 1.00 97.12 98 TRP A C 1
ATOM 754 O O . TRP A 1 98 ? -8.375 11.254 -2.920 1.00 97.12 98 TRP A O 1
ATOM 764 N N . CYS A 1 99 ? -7.102 9.801 -1.778 1.00 97.19 99 CYS A N 1
ATOM 765 C CA . CYS A 1 99 ? -6.435 10.765 -0.911 1.00 97.19 99 CYS A CA 1
ATOM 766 C C . CYS A 1 99 ? -4.937 10.459 -0.820 1.00 97.19 99 CYS A C 1
ATOM 768 O O . CYS A 1 99 ? -4.530 9.302 -0.781 1.00 97.19 99 CYS A O 1
ATOM 770 N N . GLU A 1 100 ? -4.121 11.498 -0.690 1.00 96.25 100 GLU A N 1
ATOM 771 C CA . GLU A 1 100 ? -2.677 11.366 -0.490 1.00 96.25 100 GLU A CA 1
ATOM 772 C C . GLU A 1 100 ? -2.218 12.059 0.796 1.00 96.25 100 GLU A C 1
ATOM 774 O O . GLU A 1 100 ? -2.790 13.073 1.208 1.00 96.25 100 GLU A O 1
ATOM 779 N N . TYR A 1 101 ? -1.173 11.510 1.420 1.00 96.44 101 TYR A N 1
ATOM 780 C CA . TYR A 1 101 ? -0.599 12.008 2.672 1.00 96.44 101 TYR A CA 1
ATOM 781 C C . TYR A 1 101 ? 0.919 12.077 2.597 1.00 96.44 101 TYR A C 1
ATOM 783 O O . TYR A 1 101 ? 1.567 11.158 2.114 1.00 96.44 101 TYR A O 1
ATOM 791 N N . SER A 1 102 ? 1.512 13.154 3.102 1.00 93.56 102 SER A N 1
ATOM 792 C CA . SER A 1 102 ? 2.970 13.260 3.192 1.00 93.56 102 SER A CA 1
ATOM 793 C C . SER A 1 102 ? 3.549 12.394 4.324 1.00 93.56 102 SER A C 1
ATOM 795 O O . SER A 1 102 ? 2.858 12.145 5.315 1.00 93.56 102 SER A O 1
ATOM 797 N N . PRO A 1 103 ? 4.833 11.991 4.255 1.00 92.50 103 PRO A N 1
ATOM 798 C CA . PRO A 1 103 ? 5.447 11.181 5.311 1.00 92.50 103 PRO A CA 1
ATOM 799 C C . PRO A 1 103 ? 5.330 11.780 6.729 1.00 92.50 103 PRO A C 1
ATOM 801 O O . PRO A 1 103 ? 5.035 11.040 7.669 1.00 92.50 103 PRO A O 1
ATOM 804 N N . PRO A 1 104 ? 5.482 13.109 6.941 1.00 93.69 104 PRO A N 1
ATOM 805 C CA . PRO A 1 104 ? 5.236 13.707 8.254 1.00 93.69 104 PRO A CA 1
ATOM 806 C C . PRO A 1 104 ? 3.783 13.576 8.720 1.00 93.69 104 PRO A C 1
ATOM 808 O O . PRO A 1 104 ? 3.537 13.427 9.912 1.00 93.69 104 PRO A O 1
ATOM 811 N N . GLU A 1 105 ? 2.813 13.616 7.804 1.00 94.69 105 GLU A N 1
ATOM 812 C CA . GLU A 1 105 ? 1.395 13.448 8.130 1.00 94.69 105 GLU A CA 1
ATOM 813 C C . GLU A 1 105 ? 1.065 12.017 8.539 1.00 94.69 105 GLU A C 1
ATOM 815 O O . GLU A 1 105 ? 0.273 11.829 9.468 1.00 94.69 105 GLU A O 1
ATOM 820 N N . VAL A 1 106 ? 1.690 11.033 7.886 1.00 96.31 106 VAL A N 1
ATOM 821 C CA . VAL A 1 106 ? 1.579 9.620 8.260 1.00 96.31 106 VAL A CA 1
ATOM 822 C C . VAL A 1 106 ? 2.147 9.410 9.658 1.00 96.31 106 VAL A C 1
ATOM 824 O O . VAL A 1 106 ? 1.444 8.951 10.558 1.00 96.31 106 VAL A O 1
ATOM 827 N N . LYS A 1 107 ? 3.386 9.858 9.886 1.00 95.12 107 LYS A N 1
ATOM 828 C CA . LYS A 1 107 ? 4.048 9.784 11.196 1.00 95.12 107 LYS A CA 1
ATOM 829 C C . LYS A 1 107 ? 3.227 10.463 12.287 1.00 95.12 107 LYS A C 1
ATOM 831 O O . LYS A 1 107 ? 2.919 9.835 13.292 1.00 95.12 107 LYS A O 1
ATOM 836 N N . GLN A 1 108 ? 2.799 11.705 12.061 1.00 95.69 108 GLN A N 1
ATOM 837 C CA . GLN A 1 108 ? 2.011 12.475 13.024 1.00 95.69 108 GLN A CA 1
ATOM 838 C C . GLN A 1 108 ? 0.697 11.780 13.384 1.00 95.69 108 GLN A C 1
ATOM 840 O O . GLN A 1 108 ? 0.303 11.807 14.547 1.00 95.69 108 GLN A O 1
ATOM 845 N N . SER A 1 109 ? 0.019 11.172 12.410 1.00 95.25 109 SER A N 1
ATOM 846 C CA . SER A 1 109 ? -1.255 10.492 12.660 1.00 95.25 109 SER A CA 1
ATOM 847 C C . SER A 1 109 ? -1.034 9.206 13.454 1.00 95.25 109 SER A C 1
ATOM 849 O O . SER A 1 109 ? -1.698 8.979 14.458 1.00 95.25 109 SER A O 1
ATOM 851 N N . VAL A 1 110 ? -0.054 8.393 13.056 1.00 95.75 110 VAL A N 1
ATOM 852 C CA . VAL A 1 110 ? 0.182 7.072 13.653 1.00 95.75 110 VAL A CA 1
ATOM 853 C C . VAL A 1 110 ? 0.831 7.153 15.040 1.00 95.75 110 VAL A C 1
ATOM 855 O O . VAL A 1 110 ? 0.470 6.384 15.928 1.00 95.75 110 VAL A O 1
ATOM 858 N N . THR A 1 111 ? 1.783 8.063 15.251 1.00 95.19 111 THR A N 1
ATOM 859 C CA . THR A 1 111 ? 2.588 8.118 16.488 1.00 95.19 111 THR A CA 1
ATOM 860 C C . THR A 1 111 ? 2.289 9.331 17.368 1.00 95.19 111 THR A C 1
ATOM 862 O O . THR A 1 111 ? 2.747 9.383 18.506 1.00 95.19 111 THR A O 1
ATOM 865 N N . GLY A 1 112 ? 1.554 10.325 16.857 1.00 90.81 112 GLY A N 1
ATOM 866 C CA . GLY A 1 112 ? 1.373 11.621 17.513 1.00 90.81 112 GLY A CA 1
ATOM 867 C C . GLY A 1 112 ? 2.543 12.590 17.318 1.00 90.81 112 GLY A C 1
ATOM 868 O O . GLY A 1 112 ? 2.456 13.728 17.781 1.00 90.81 112 GLY A O 1
ATOM 869 N N . VAL A 1 113 ? 3.616 12.181 16.624 1.00 84.81 113 VAL A N 1
ATOM 870 C CA . VAL A 1 113 ? 4.801 13.016 16.388 1.00 84.81 113 VAL A CA 1
ATOM 871 C C . VAL A 1 113 ? 5.301 12.879 14.942 1.00 84.81 113 VAL A C 1
ATOM 873 O O . VAL A 1 113 ? 5.729 11.813 14.503 1.00 84.81 113 VAL A O 1
ATOM 876 N N . GLY A 1 114 ? 5.301 13.980 14.188 1.00 80.50 114 GLY A N 1
ATOM 877 C CA . GLY A 1 114 ? 5.639 13.996 12.757 1.00 80.50 114 GLY A CA 1
ATOM 878 C C . GLY A 1 114 ? 7.088 13.637 12.402 1.00 80.50 114 GLY A C 1
ATOM 879 O O . GLY A 1 114 ? 7.366 13.292 11.255 1.00 80.50 114 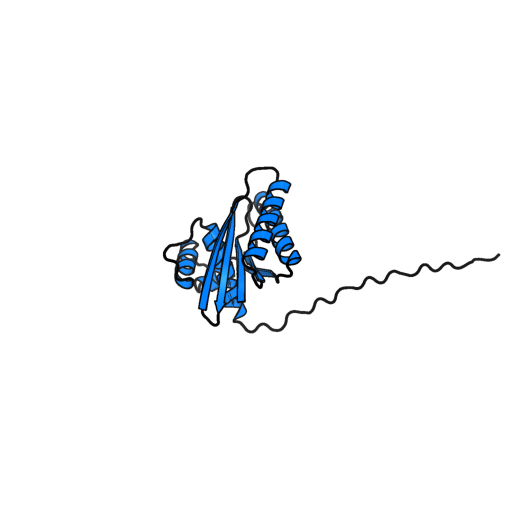GLY A O 1
ATOM 880 N N . ASN A 1 115 ? 8.017 13.678 13.361 1.00 85.44 115 ASN A N 1
ATOM 881 C CA . ASN A 1 115 ? 9.424 13.313 13.159 1.00 85.44 115 ASN A CA 1
ATOM 882 C C . ASN A 1 115 ? 9.777 11.910 13.690 1.00 85.44 115 ASN A C 1
ATOM 884 O O . ASN A 1 115 ? 10.960 11.580 13.752 1.00 85.44 115 ASN A O 1
ATOM 888 N N . ALA A 1 116 ? 8.777 11.091 14.039 1.00 88.25 116 ALA A N 1
ATOM 889 C CA . ALA A 1 116 ? 8.983 9.727 14.516 1.00 88.25 116 ALA A CA 1
ATOM 890 C C . ALA A 1 116 ? 9.833 8.879 13.553 1.00 88.25 116 ALA A C 1
ATOM 892 O O . ALA A 1 116 ? 9.805 9.049 12.321 1.00 88.25 116 ALA A O 1
ATOM 893 N N . ASP A 1 117 ? 10.595 7.952 14.128 1.00 91.50 117 ASP A N 1
ATOM 894 C CA . ASP A 1 117 ? 11.368 6.984 13.361 1.00 91.50 117 ASP A CA 1
ATOM 895 C C . ASP A 1 117 ? 10.468 5.876 12.780 1.00 91.50 117 ASP A C 1
ATOM 897 O O . ASP A 1 117 ? 9.315 5.688 13.182 1.00 91.50 117 ASP A O 1
ATOM 901 N N . LYS A 1 118 ? 10.988 5.135 11.794 1.00 88.12 118 LYS A N 1
ATOM 902 C CA . LYS A 1 118 ? 10.208 4.106 11.089 1.00 88.12 118 LYS A CA 1
ATOM 903 C C . LYS A 1 118 ? 9.785 2.953 12.011 1.00 88.12 118 LYS A C 1
ATOM 905 O O . LYS A 1 118 ? 8.684 2.430 11.868 1.00 88.12 118 LYS A O 1
ATOM 910 N N . LYS A 1 119 ? 10.606 2.591 13.002 1.00 93.56 119 LYS A N 1
ATOM 911 C CA . LYS A 1 119 ? 10.293 1.505 13.947 1.00 93.56 119 LYS A CA 1
ATOM 912 C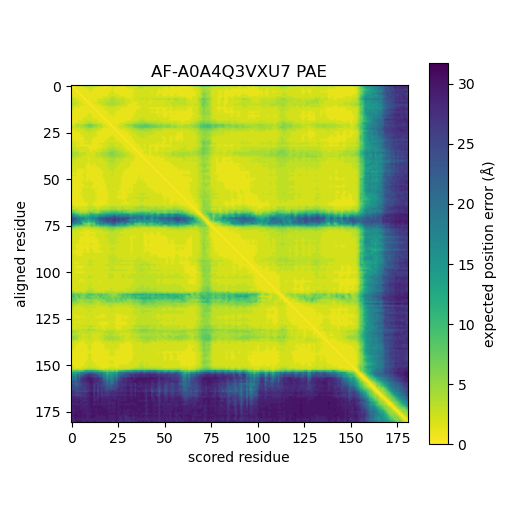 C . LYS A 1 119 ? 9.164 1.900 14.895 1.00 93.56 119 LYS A C 1
ATOM 914 O O . LYS A 1 119 ? 8.330 1.063 15.228 1.00 93.56 119 LYS A O 1
ATOM 919 N N . GLN A 1 120 ? 9.108 3.166 15.302 1.00 94.88 120 GLN A N 1
ATOM 920 C CA . GLN A 1 120 ? 8.013 3.713 16.100 1.00 94.88 120 GLN A CA 1
ATOM 921 C C . GLN A 1 120 ? 6.693 3.664 15.333 1.00 94.88 120 GLN A C 1
ATOM 923 O O . GLN A 1 120 ? 5.688 3.238 15.897 1.00 94.88 120 GLN A O 1
ATOM 928 N N . VAL A 1 121 ? 6.696 4.040 14.048 1.00 96.12 121 VAL A N 1
ATOM 929 C CA . VAL A 1 121 ? 5.508 3.922 13.185 1.00 96.12 121 VAL A CA 1
ATOM 930 C C . VAL A 1 121 ? 5.037 2.471 13.137 1.00 96.12 121 VAL A C 1
ATOM 932 O O . VAL A 1 121 ? 3.888 2.199 13.466 1.00 96.12 121 VAL A O 1
ATOM 935 N N . GLN A 1 122 ? 5.930 1.528 12.831 1.00 95.94 122 GLN A N 1
ATOM 936 C CA . GLN A 1 122 ? 5.600 0.101 12.766 1.00 95.94 122 GLN A CA 1
ATOM 937 C C . GLN A 1 122 ? 5.048 -0.448 14.085 1.00 95.94 122 GLN A C 1
ATOM 939 O O . GLN A 1 122 ? 4.032 -1.137 14.093 1.00 95.94 122 GLN A O 1
ATOM 944 N N . PHE A 1 123 ? 5.682 -0.117 15.212 1.00 96.50 123 PHE A N 1
ATOM 945 C CA . PHE A 1 123 ? 5.194 -0.506 16.534 1.00 96.50 123 PHE A CA 1
ATOM 946 C C . PHE A 1 123 ? 3.776 0.019 16.790 1.00 96.50 123 PHE A C 1
ATOM 948 O O . PHE A 1 123 ? 2.916 -0.711 17.286 1.00 96.50 123 PHE A O 1
ATOM 955 N N . MET A 1 124 ? 3.519 1.277 16.431 1.00 97.62 124 MET A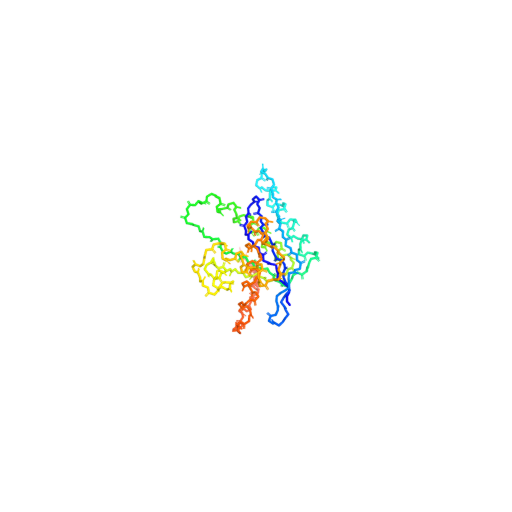 N 1
ATOM 956 C CA . MET A 1 124 ? 2.209 1.894 16.606 1.00 97.62 124 MET A CA 1
ATOM 957 C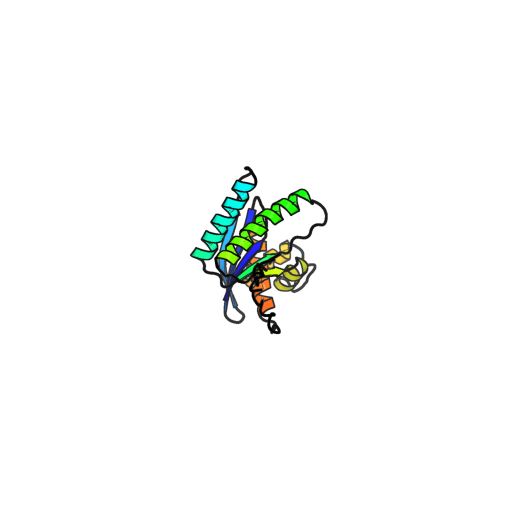 C . MET A 1 124 ? 1.156 1.301 15.672 1.00 97.62 124 MET A C 1
ATOM 959 O O . MET A 1 124 ? 0.038 1.084 16.125 1.00 97.62 124 MET A O 1
ATOM 963 N N . VAL A 1 125 ? 1.493 0.954 14.426 1.00 98.00 125 VAL A N 1
ATOM 964 C CA . VAL A 1 125 ? 0.595 0.216 13.516 1.00 98.00 125 VAL A CA 1
ATOM 965 C C . VAL A 1 125 ? 0.125 -1.085 14.169 1.00 98.00 125 VAL A C 1
ATOM 967 O O . VAL A 1 125 ? -1.080 -1.320 14.273 1.00 98.00 125 VAL A O 1
ATOM 970 N N . THR A 1 126 ? 1.059 -1.887 14.691 1.00 97.62 126 THR A N 1
ATOM 971 C CA . THR A 1 126 ? 0.761 -3.139 15.403 1.00 97.62 126 THR A CA 1
ATOM 972 C C . THR A 1 126 ? -0.199 -2.904 16.566 1.00 97.62 126 THR A C 1
ATOM 974 O O . THR A 1 126 ? -1.189 -3.618 16.720 1.00 97.62 126 THR A O 1
ATOM 977 N N . ARG A 1 127 ? 0.057 -1.870 17.378 1.00 97.69 127 ARG A N 1
ATOM 978 C CA . ARG A 1 127 ? -0.761 -1.539 18.553 1.00 97.69 127 ARG A CA 1
ATOM 979 C C . ARG A 1 127 ? -2.150 -1.023 18.193 1.00 97.69 127 ARG A C 1
ATOM 981 O O . ARG A 1 127 ? -3.121 -1.468 18.796 1.00 97.69 127 ARG A O 1
ATOM 988 N N . LEU A 1 128 ? -2.248 -0.108 17.233 1.00 97.00 128 LEU A N 1
ATOM 989 C CA . LEU A 1 128 ? -3.504 0.527 16.827 1.00 97.00 128 LEU A CA 1
ATOM 990 C C . LEU A 1 128 ? -4.473 -0.459 16.172 1.00 97.00 128 LEU A C 1
ATOM 992 O O . LEU A 1 128 ? -5.682 -0.289 16.301 1.00 97.00 128 LEU A O 1
ATOM 996 N N . LEU A 1 129 ? -3.946 -1.480 15.494 1.00 97.75 129 LEU A N 1
ATOM 997 C CA . LEU A 1 129 ? -4.737 -2.518 14.830 1.00 97.75 129 LEU A CA 1
ATOM 998 C C . LEU A 1 129 ? -4.874 -3.806 15.654 1.00 97.75 129 LEU A C 1
ATOM 1000 O O . LEU A 1 129 ? -5.537 -4.737 15.209 1.00 97.75 129 LEU A O 1
ATOM 1004 N N . GLY A 1 130 ? -4.265 -3.873 16.844 1.00 97.00 130 GLY A N 1
ATOM 1005 C CA . GLY A 1 130 ? -4.325 -5.055 17.709 1.00 97.00 130 GLY A CA 1
ATOM 1006 C C . GLY A 1 130 ? -3.676 -6.302 17.100 1.00 97.00 130 GLY A C 1
ATOM 1007 O O . GLY A 1 130 ? -4.136 -7.413 17.352 1.00 97.00 130 GLY A O 1
ATOM 1008 N N . LEU A 1 131 ? -2.636 -6.129 16.281 1.00 97.19 131 LEU A N 1
ATOM 1009 C CA . LEU A 1 131 ? -1.929 -7.232 15.632 1.00 97.19 131 LEU A CA 1
ATOM 1010 C C . LEU A 1 131 ? -1.024 -7.958 16.637 1.00 97.19 131 LEU A C 1
ATOM 1012 O O . LEU A 1 131 ? -0.439 -7.336 17.526 1.00 97.19 131 LEU A O 1
ATOM 1016 N N . ALA A 1 132 ? -0.896 -9.278 16.485 1.00 95.69 132 ALA A N 1
ATOM 1017 C CA . ALA A 1 132 ? -0.059 -10.099 17.363 1.00 95.69 132 ALA A CA 1
ATOM 1018 C C . ALA A 1 132 ? 1.438 -9.786 17.205 1.00 95.69 132 ALA A C 1
ATOM 1020 O O . ALA A 1 132 ? 2.191 -9.807 18.178 1.00 95.69 132 ALA A O 1
ATOM 1021 N N . GLU A 1 133 ? 1.856 -9.465 15.983 1.00 95.00 133 GLU A N 1
ATOM 1022 C CA . GLU A 1 133 ? 3.229 -9.126 15.637 1.00 95.00 133 GLU A CA 1
ATOM 1023 C C . GLU A 1 133 ? 3.278 -7.997 14.608 1.00 95.00 133 GLU A C 1
ATOM 1025 O O . GLU A 1 133 ? 2.287 -7.687 13.943 1.00 95.00 133 GLU A O 1
ATOM 1030 N N . THR A 1 134 ? 4.446 -7.368 14.490 1.00 94.31 134 THR A N 1
ATOM 1031 C CA . THR A 1 134 ? 4.670 -6.327 13.489 1.00 94.31 134 THR A CA 1
ATOM 1032 C C . THR A 1 134 ? 4.606 -6.916 12.080 1.00 94.31 134 THR A C 1
ATOM 1034 O O . THR A 1 134 ? 5.374 -7.841 11.799 1.00 94.31 134 THR A O 1
ATOM 1037 N N . PRO A 1 135 ? 3.760 -6.367 11.184 1.00 94.44 135 PRO A N 1
ATOM 1038 C CA . PRO A 1 135 ? 3.689 -6.801 9.795 1.00 94.44 135 PRO A CA 1
ATOM 1039 C C . PRO A 1 135 ? 5.049 -6.724 9.113 1.00 94.44 135 PRO A C 1
ATOM 1041 O O . PRO A 1 135 ? 5.778 -5.742 9.264 1.00 94.44 135 PRO A O 1
ATOM 1044 N N . LYS A 1 136 ? 5.375 -7.768 8.352 1.00 92.25 136 LYS A N 1
ATOM 1045 C CA . LYS A 1 136 ? 6.586 -7.837 7.540 1.00 92.25 136 LYS A CA 1
ATOM 1046 C C . LYS A 1 136 ? 6.238 -8.180 6.091 1.00 92.25 136 LYS A C 1
ATOM 1048 O O . LYS A 1 136 ? 5.313 -8.962 5.873 1.00 92.25 136 LYS A O 1
ATOM 1053 N N . PRO A 1 137 ? 7.019 -7.684 5.120 1.00 94.38 137 PRO A N 1
ATOM 1054 C CA . PRO A 1 137 ? 8.107 -6.708 5.280 1.00 94.38 137 PRO A CA 1
ATOM 1055 C C . PRO A 1 137 ? 7.601 -5.292 5.598 1.00 94.38 137 PRO A C 1
ATOM 1057 O O . PRO A 1 137 ? 6.397 -5.061 5.663 1.00 94.38 137 PRO A O 1
ATOM 1060 N N . ASP A 1 138 ? 8.535 -4.362 5.815 1.00 93.31 138 ASP A N 1
ATOM 1061 C CA . ASP A 1 138 ? 8.257 -2.977 6.222 1.00 93.31 138 ASP A CA 1
ATOM 1062 C C . ASP A 1 138 ? 7.198 -2.283 5.352 1.00 93.31 138 ASP A C 1
ATOM 1064 O O . ASP A 1 138 ? 6.358 -1.571 5.896 1.00 93.31 138 ASP A O 1
ATOM 1068 N N . ASP A 1 139 ? 7.197 -2.542 4.040 1.00 95.44 139 ASP A N 1
ATOM 1069 C CA . ASP A 1 139 ? 6.260 -1.948 3.078 1.00 95.44 139 ASP A CA 1
ATOM 1070 C C . ASP A 1 139 ? 4.790 -2.267 3.463 1.00 95.44 139 ASP A C 1
ATOM 1072 O O . ASP A 1 139 ? 3.891 -1.440 3.334 1.00 95.44 139 ASP A O 1
ATOM 1076 N N . VAL A 1 140 ? 4.527 -3.452 4.035 1.00 97.31 140 VAL A N 1
ATOM 1077 C CA . VAL A 1 140 ? 3.187 -3.855 4.511 1.00 97.31 140 VAL A CA 1
ATOM 1078 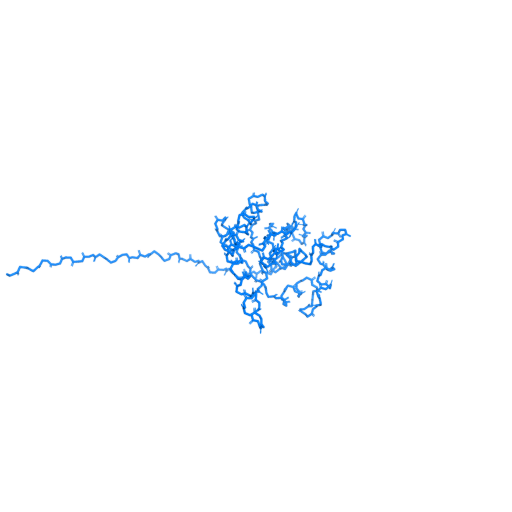C C . VAL A 1 140 ? 2.731 -2.983 5.681 1.00 97.31 140 VAL A C 1
ATOM 1080 O O . VAL A 1 140 ? 1.580 -2.543 5.737 1.00 97.31 140 VAL A O 1
ATOM 1083 N N . ALA A 1 141 ? 3.637 -2.725 6.627 1.00 97.31 141 ALA A N 1
ATOM 1084 C CA . ALA A 1 141 ? 3.352 -1.852 7.757 1.00 97.31 141 ALA A CA 1
ATOM 1085 C C . ALA A 1 141 ? 3.141 -0.401 7.297 1.00 97.31 141 ALA A C 1
ATOM 1087 O O . ALA A 1 141 ? 2.271 0.278 7.840 1.00 97.31 141 ALA A O 1
ATOM 1088 N N . ASP A 1 142 ? 3.874 0.045 6.276 1.00 96.62 142 ASP A N 1
ATOM 1089 C CA . ASP A 1 142 ? 3.722 1.373 5.678 1.00 96.62 142 ASP A CA 1
ATOM 1090 C C . ASP A 1 142 ? 2.351 1.513 4.975 1.00 96.62 142 ASP A C 1
ATOM 1092 O O . ASP A 1 142 ? 1.634 2.490 5.206 1.00 96.62 142 ASP A O 1
ATOM 1096 N N . GLY A 1 143 ? 1.891 0.492 4.238 1.00 97.81 143 GLY A N 1
ATOM 1097 C CA . GLY A 1 143 ? 0.544 0.466 3.647 1.00 97.81 143 GLY A CA 1
ATOM 1098 C C . GLY A 1 143 ? -0.578 0.546 4.695 1.00 97.81 143 GLY A C 1
ATOM 1099 O O . GLY A 1 143 ? -1.536 1.312 4.549 1.00 97.81 143 GLY A O 1
ATOM 1100 N N . LEU A 1 144 ? -0.438 -0.177 5.812 1.00 98.62 144 LEU A N 1
ATOM 1101 C CA . LEU A 1 144 ? -1.352 -0.071 6.957 1.00 98.62 144 LEU A CA 1
ATOM 1102 C C . LEU A 1 144 ? -1.277 1.302 7.644 1.00 98.62 144 LEU A C 1
ATOM 1104 O O . LEU A 1 144 ? -2.313 1.848 8.031 1.00 98.62 144 LEU A O 1
ATOM 1108 N N . ALA A 1 145 ? -0.085 1.889 7.773 1.00 98.25 145 ALA A N 1
ATOM 1109 C CA . ALA A 1 145 ? 0.106 3.225 8.335 1.00 98.25 145 ALA A CA 1
ATOM 1110 C C . ALA A 1 145 ? -0.632 4.295 7.515 1.00 98.25 145 ALA A C 1
ATOM 1112 O O . ALA A 1 145 ? -1.278 5.182 8.084 1.00 98.25 145 ALA A O 1
ATOM 1113 N N . VAL A 1 146 ? -0.608 4.187 6.186 1.00 98.38 146 VAL A N 1
ATOM 1114 C CA . VAL A 1 146 ? -1.366 5.062 5.280 1.00 98.38 146 VAL A CA 1
ATOM 1115 C C . VAL A 1 146 ? -2.876 4.903 5.489 1.00 98.38 146 VAL A C 1
ATOM 1117 O O . VAL A 1 146 ? -3.591 5.903 5.607 1.00 98.38 146 VAL A O 1
ATOM 1120 N N . ALA A 1 147 ? -3.374 3.669 5.615 1.00 98.44 147 ALA A N 1
ATOM 1121 C CA . ALA A 1 147 ? -4.793 3.414 5.874 1.00 98.44 147 ALA A CA 1
ATOM 1122 C C . ALA A 1 147 ? -5.252 4.014 7.221 1.00 98.44 147 ALA A C 1
ATOM 1124 O O . ALA A 1 147 ? -6.278 4.699 7.288 1.00 98.44 147 ALA A O 1
ATOM 1125 N N . ILE A 1 148 ? -4.455 3.831 8.282 1.00 98.06 148 ILE A N 1
ATOM 1126 C CA . ILE A 1 148 ? -4.679 4.429 9.612 1.00 98.06 148 ILE A CA 1
ATOM 1127 C C . ILE A 1 148 ? -4.700 5.956 9.522 1.00 98.06 148 ILE A C 1
ATOM 1129 O O . ILE A 1 148 ? -5.584 6.609 10.080 1.00 98.06 148 ILE A O 1
ATOM 1133 N N . THR A 1 149 ? -3.754 6.535 8.785 1.00 97.94 149 THR A N 1
ATOM 1134 C CA . THR A 1 149 ? -3.659 7.985 8.580 1.00 97.94 149 THR A CA 1
ATOM 1135 C C . THR A 1 149 ? -4.942 8.534 7.968 1.00 97.94 149 THR A C 1
ATOM 1137 O O . THR A 1 149 ? -5.508 9.507 8.477 1.00 97.94 149 THR A O 1
ATOM 1140 N N . HIS A 1 150 ? -5.463 7.878 6.928 1.00 97.69 150 HIS A N 1
ATOM 1141 C CA . HIS A 1 150 ? -6.742 8.256 6.333 1.00 97.69 150 HIS A CA 1
ATOM 1142 C C . HIS A 1 150 ? -7.896 8.139 7.337 1.00 97.69 150 HIS A C 1
ATOM 1144 O O . HIS A 1 150 ? -8.674 9.084 7.505 1.00 97.69 150 HIS A O 1
ATOM 1150 N N . ALA A 1 151 ? -7.974 7.019 8.066 1.00 96.88 151 ALA A N 1
ATOM 1151 C CA . ALA A 1 151 ? -9.004 6.783 9.073 1.00 96.88 151 ALA A CA 1
ATOM 1152 C C . ALA A 1 151 ? -9.037 7.891 10.137 1.00 96.88 151 ALA A C 1
ATOM 1154 O O . ALA A 1 151 ? -10.113 8.386 10.485 1.00 96.88 151 ALA A O 1
ATOM 1155 N N . MET A 1 152 ? -7.876 8.316 10.630 1.00 95.00 152 MET A N 1
ATOM 1156 C CA . MET A 1 152 ? -7.767 9.351 11.657 1.00 9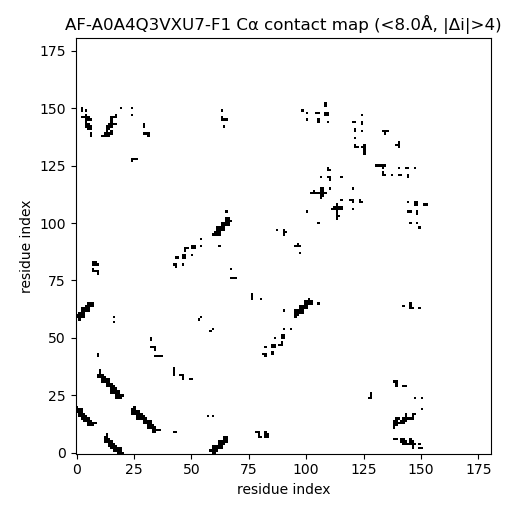5.00 152 MET A CA 1
ATOM 1157 C C . MET A 1 152 ? -8.115 10.741 11.122 1.00 95.00 152 MET A C 1
ATOM 1159 O O . MET A 1 152 ? -8.843 11.489 11.774 1.00 95.00 152 MET A O 1
ATOM 1163 N N . ARG A 1 153 ? -7.669 11.085 9.911 1.00 91.50 153 ARG A N 1
ATOM 1164 C CA . ARG A 1 153 ? -7.857 12.437 9.360 1.00 91.50 153 ARG A CA 1
ATOM 1165 C C . ARG A 1 153 ? -9.244 12.686 8.787 1.00 91.50 153 ARG A C 1
ATOM 1167 O O . ARG A 1 153 ? -9.689 13.829 8.782 1.00 91.50 153 ARG A O 1
ATOM 1174 N N . MET A 1 154 ? -9.964 11.642 8.386 1.00 82.81 154 MET A N 1
ATOM 1175 C CA . MET A 1 154 ? -11.381 11.747 8.010 1.00 82.81 154 MET A CA 1
ATOM 1176 C C . MET A 1 154 ? -12.316 11.947 9.216 1.00 82.81 154 MET A C 1
ATOM 1178 O O . MET A 1 154 ? -13.509 12.151 9.030 1.00 82.81 154 MET A O 1
ATOM 1182 N N . ASN A 1 155 ? -11.799 11.902 10.454 1.00 61.41 155 ASN A N 1
ATOM 1183 C CA . ASN A 1 155 ? -12.540 12.309 11.657 1.00 61.41 155 ASN A CA 1
ATOM 1184 C C . ASN A 1 155 ? -12.471 13.821 11.936 1.00 61.41 155 ASN A C 1
ATOM 1186 O O . ASN A 1 155 ? -13.089 14.290 12.889 1.00 61.41 155 ASN A O 1
ATOM 1190 N N . ILE A 1 156 ? -11.721 14.579 11.132 1.00 47.47 156 ILE A N 1
ATOM 1191 C CA . ILE A 1 156 ? -11.727 16.039 11.173 1.00 47.47 156 ILE A CA 1
ATOM 1192 C C . ILE A 1 156 ? -12.863 16.485 10.244 1.00 47.47 156 ILE A C 1
ATOM 1194 O O . ILE A 1 156 ? -12.825 16.108 9.070 1.00 47.47 156 ILE A O 1
ATOM 1198 N N . PRO A 1 157 ? -13.876 17.240 10.715 1.00 31.75 157 PRO A N 1
ATOM 1199 C CA . PRO A 1 157 ? -14.955 17.711 9.853 1.00 31.75 157 PRO A CA 1
ATOM 1200 C C . PRO A 1 157 ? -14.356 18.480 8.671 1.00 31.75 157 PRO A C 1
ATOM 1202 O O . PRO A 1 157 ? -13.799 19.565 8.833 1.00 31.75 157 PRO A O 1
ATOM 1205 N N . LYS A 1 158 ? -14.415 17.885 7.476 1.00 38.72 158 LYS A N 1
ATOM 1206 C CA . LYS A 1 158 ? -13.970 18.526 6.241 1.00 38.72 158 LYS A CA 1
ATOM 1207 C C . LYS A 1 158 ? -15.120 19.350 5.678 1.00 38.72 158 LYS A C 1
ATOM 1209 O O . LYS A 1 158 ? -16.183 18.820 5.363 1.00 38.72 158 LYS A O 1
ATOM 1214 N N . VAL A 1 159 ? -14.856 20.644 5.521 1.00 41.16 159 VAL A N 1
ATOM 1215 C CA . VAL A 1 159 ? -15.556 21.528 4.583 1.00 41.16 159 VAL A CA 1
ATOM 1216 C C . VAL A 1 159 ? -15.629 20.827 3.219 1.00 41.16 159 VAL A C 1
ATOM 1218 O O . VAL A 1 159 ? -14.650 20.213 2.789 1.00 41.16 159 VAL A O 1
ATOM 1221 N N . ALA A 1 160 ? -16.808 20.864 2.593 1.00 34.38 160 ALA A N 1
ATOM 1222 C CA . ALA A 1 160 ? -17.144 20.105 1.391 1.00 34.38 160 ALA A CA 1
ATOM 1223 C C . ALA A 1 160 ? -16.117 20.282 0.257 1.00 34.38 160 ALA A C 1
ATOM 1225 O O . ALA A 1 160 ? -15.664 21.392 -0.024 1.00 34.38 160 ALA A O 1
ATOM 1226 N N . ALA A 1 161 ? -15.768 19.174 -0.403 1.00 39.31 161 ALA A N 1
ATOM 1227 C CA . ALA A 1 161 ? -14.933 19.189 -1.599 1.00 39.31 161 ALA A CA 1
ATOM 1228 C C . ALA A 1 161 ? -15.686 19.845 -2.775 1.00 39.31 161 ALA A C 1
ATOM 1230 O O . ALA A 1 161 ? -16.903 19.669 -2.885 1.00 39.31 161 ALA A O 1
ATOM 1231 N N . PRO A 1 162 ? -14.995 20.578 -3.666 1.00 37.59 162 PRO A N 1
ATOM 1232 C CA . PRO A 1 162 ? -15.631 21.184 -4.825 1.00 37.59 162 PRO A CA 1
ATOM 1233 C C . PRO A 1 162 ? -16.106 20.104 -5.802 1.00 37.59 162 PRO A C 1
ATOM 1235 O O . PRO A 1 162 ? -15.370 19.179 -6.149 1.00 37.59 162 PRO A O 1
ATOM 1238 N N . THR A 1 163 ? -17.355 20.233 -6.241 1.00 36.84 163 THR A N 1
ATOM 1239 C CA . THR A 1 163 ? -17.962 19.406 -7.284 1.00 36.84 163 THR A CA 1
ATOM 1240 C C . THR A 1 163 ? -17.245 19.671 -8.605 1.00 36.84 163 THR A C 1
ATOM 1242 O O . THR A 1 163 ? -17.158 20.814 -9.050 1.00 36.84 163 THR A O 1
ATOM 1245 N N . VAL A 1 164 ? -16.713 18.626 -9.238 1.00 43.53 164 VAL A N 1
ATOM 1246 C CA . VAL A 1 164 ? -16.102 18.746 -10.565 1.00 43.53 164 VAL A CA 1
ATOM 1247 C C . VAL A 1 164 ? -17.232 18.746 -11.594 1.00 43.53 164 VAL A C 1
ATOM 1249 O O . VAL A 1 164 ? -17.768 17.693 -11.934 1.00 43.53 164 VAL A O 1
ATOM 1252 N N . GLU A 1 165 ? -17.637 19.924 -12.069 1.00 39.88 165 GLU A N 1
ATOM 1253 C CA . GLU A 1 165 ? -18.506 20.022 -13.243 1.00 39.88 165 GLU A CA 1
ATOM 1254 C C . GLU A 1 165 ? -17.737 19.551 -14.482 1.00 39.88 165 GLU A C 1
ATOM 1256 O O . GLU A 1 165 ? -16.708 20.106 -14.874 1.00 39.88 165 GLU A O 1
ATOM 1261 N N . VAL A 1 166 ? -18.245 18.491 -15.106 1.00 41.59 166 VAL A N 1
ATOM 1262 C CA . VAL A 1 166 ? -17.739 17.964 -16.371 1.00 41.59 166 VAL A CA 1
ATOM 1263 C C . VAL A 1 166 ? -17.946 19.019 -17.460 1.00 41.59 166 VAL A C 1
ATOM 1265 O O . VAL A 1 166 ? -19.074 19.318 -17.848 1.00 41.59 166 VAL A O 1
ATOM 1268 N N . LEU A 1 167 ? -16.843 19.558 -17.985 1.00 43.25 167 LEU A N 1
ATOM 1269 C CA . LEU A 1 167 ? -16.810 20.400 -19.183 1.00 43.25 167 LEU A CA 1
ATOM 1270 C C . LEU A 1 167 ? -17.403 19.638 -20.381 1.00 43.25 167 LEU A C 1
ATOM 1272 O O . LEU A 1 167 ? -16.709 18.900 -21.085 1.00 43.25 167 LEU A O 1
ATOM 1276 N N . GLN A 1 168 ? -18.694 19.844 -20.642 1.00 39.38 168 GLN A N 1
ATOM 1277 C CA . GLN A 1 168 ? -19.315 19.481 -21.910 1.00 39.38 168 GLN A CA 1
ATOM 1278 C C . GLN A 1 168 ? -18.684 20.327 -23.022 1.00 39.38 168 GLN A C 1
ATOM 1280 O O . GLN A 1 168 ? -18.901 21.535 -23.132 1.00 39.38 168 GLN A O 1
ATOM 1285 N N . ARG A 1 169 ? -17.865 19.677 -23.854 1.00 43.44 169 ARG A N 1
ATOM 1286 C CA . ARG A 1 169 ? -17.276 20.260 -25.062 1.00 43.44 169 ARG A CA 1
ATOM 1287 C C . ARG A 1 169 ? -18.396 20.696 -26.012 1.00 43.44 169 ARG A C 1
ATOM 1289 O O . ARG A 1 169 ? -19.083 19.855 -26.582 1.00 43.44 169 AR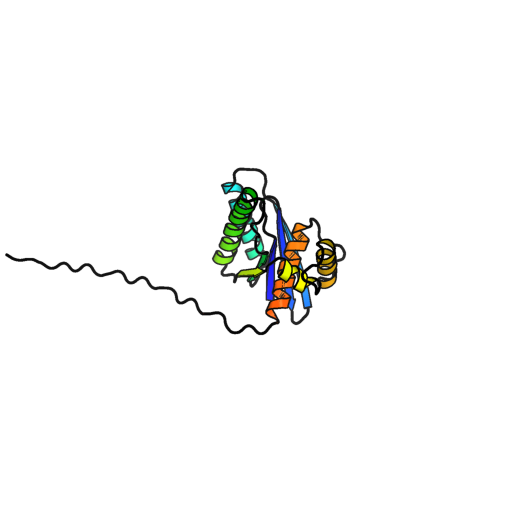G A O 1
ATOM 1296 N N . ARG A 1 170 ? -18.556 22.006 -26.220 1.00 44.00 170 ARG A N 1
ATOM 1297 C CA . ARG A 1 170 ? -19.336 22.556 -27.338 1.00 44.00 170 ARG A CA 1
ATOM 1298 C C . ARG A 1 170 ? -18.515 22.419 -28.622 1.00 44.00 170 ARG A C 1
ATOM 1300 O O . ARG A 1 170 ? -17.463 23.040 -28.749 1.00 44.00 170 ARG A O 1
ATOM 1307 N N . THR A 1 171 ? -18.980 21.621 -29.573 1.00 46.28 171 THR A N 1
ATOM 1308 C CA . THR A 1 171 ? -18.500 21.643 -30.963 1.00 46.28 171 THR A CA 1
ATOM 1309 C C . THR A 1 171 ? -18.951 22.945 -31.642 1.00 46.28 171 THR A C 1
ATOM 1311 O O . THR A 1 171 ? -20.121 23.310 -31.514 1.00 46.28 171 THR A O 1
ATOM 1314 N N . PRO A 1 172 ? -18.088 23.668 -32.382 1.00 46.34 172 PRO A N 1
ATOM 1315 C CA . PRO A 1 172 ? -18.539 24.792 -33.190 1.00 46.34 172 PRO A CA 1
ATOM 1316 C C . PRO A 1 172 ? -19.174 24.287 -34.493 1.00 46.34 172 PRO A C 1
ATOM 1318 O O . PRO A 1 172 ? -18.571 23.521 -35.244 1.00 46.34 172 PRO A O 1
ATOM 1321 N N . ALA A 1 173 ? -20.405 24.730 -34.755 1.00 48.88 173 ALA A N 1
ATOM 1322 C CA . ALA A 1 173 ? -21.133 24.462 -35.988 1.00 48.88 173 ALA A CA 1
ATOM 1323 C C . ALA A 1 173 ? -20.436 25.111 -37.199 1.00 48.88 173 ALA A C 1
ATOM 1325 O O . ALA A 1 173 ? -20.131 26.305 -37.207 1.00 48.88 173 ALA A O 1
ATOM 1326 N N . THR A 1 174 ? -20.205 24.315 -38.240 1.00 46.69 174 THR A N 1
ATOM 1327 C CA . THR A 1 174 ? -19.663 24.740 -39.533 1.00 46.69 174 THR A CA 1
ATOM 1328 C C . THR A 1 174 ? -20.657 25.656 -40.251 1.00 46.69 174 THR A C 1
ATOM 1330 O O . THR A 1 174 ? -21.716 25.211 -40.685 1.00 46.69 174 THR A O 1
ATOM 1333 N N . ASN A 1 175 ? -20.320 26.937 -40.416 1.00 44.16 175 ASN A N 1
ATOM 1334 C CA . ASN A 1 175 ? -21.139 27.880 -41.176 1.00 44.16 175 ASN A CA 1
ATOM 1335 C C . ASN A 1 175 ? -20.702 27.876 -42.653 1.00 44.16 175 ASN A C 1
ATOM 1337 O O . ASN A 1 175 ? -19.754 28.562 -43.035 1.00 44.16 175 ASN A O 1
ATOM 1341 N N . ARG A 1 176 ? -21.378 27.084 -43.497 1.00 49.44 176 ARG A N 1
ATOM 1342 C CA . ARG A 1 176 ? -21.298 27.220 -44.961 1.00 49.44 176 ARG A CA 1
ATOM 1343 C C . ARG A 1 176 ? -22.105 28.453 -45.373 1.00 49.44 176 ARG A C 1
ATOM 1345 O O . ARG A 1 176 ? -23.329 28.391 -45.426 1.00 49.44 176 ARG A O 1
ATOM 1352 N N . ARG A 1 177 ? -21.433 29.554 -45.719 1.00 50.38 177 ARG A N 1
ATOM 1353 C CA . ARG A 1 177 ? -22.038 30.615 -46.536 1.00 50.38 177 ARG A CA 1
ATOM 1354 C C . ARG A 1 177 ? -21.679 30.397 -48.001 1.00 50.38 177 ARG A C 1
ATOM 1356 O O . ARG A 1 177 ? -20.514 30.435 -48.379 1.00 50.38 177 ARG A O 1
ATOM 1363 N N . LEU A 1 178 ? -22.724 30.165 -48.791 1.00 48.09 178 LEU A N 1
ATOM 1364 C CA . LEU A 1 178 ? -22.747 30.337 -50.237 1.00 48.09 178 LEU A CA 1
ATOM 1365 C C . LEU A 1 178 ? -22.284 31.754 -50.594 1.00 48.09 178 LEU A C 1
ATOM 1367 O O . LEU A 1 178 ? -22.839 32.725 -50.080 1.00 48.09 178 LEU A O 1
ATOM 1371 N N . VAL A 1 179 ? -21.332 31.865 -51.516 1.00 47.91 179 VAL A N 1
ATOM 1372 C CA . VAL A 1 179 ? -21.114 33.086 -52.294 1.00 47.91 179 VAL A CA 1
ATOM 1373 C C . VAL A 1 179 ? -21.637 32.800 -53.697 1.00 47.91 179 VAL A C 1
ATOM 1375 O O . VAL A 1 179 ? -21.090 31.968 -54.412 1.00 47.91 179 VAL A O 1
ATOM 1378 N N . LYS A 1 180 ? -22.748 33.453 -54.046 1.00 43.53 180 LYS A N 1
ATOM 1379 C CA . LYS A 1 180 ? -23.115 33.746 -55.432 1.00 43.53 180 LYS A CA 1
ATOM 1380 C C . LYS A 1 180 ? -22.393 35.037 -55.807 1.00 43.53 180 LYS A C 1
ATOM 1382 O O . LYS A 1 180 ? -22.697 36.037 -55.162 1.00 43.53 180 LYS A O 1
ATOM 1387 N N . VAL A 1 181 ? -21.522 35.002 -56.814 1.00 50.75 181 VAL A N 1
ATOM 1388 C CA . VAL A 1 181 ? -21.505 35.918 -57.974 1.00 50.75 181 VAL A CA 1
ATO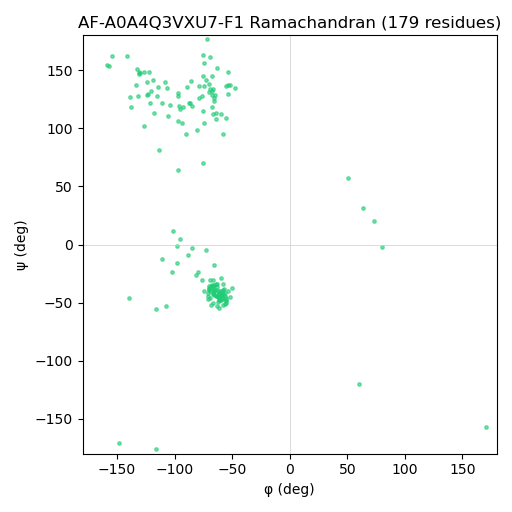M 1389 C C . VAL A 1 181 ? -20.902 35.143 -59.136 1.00 50.75 181 VAL A C 1
ATOM 1391 O O . VAL A 1 181 ? -19.820 34.556 -58.920 1.00 50.75 181 VAL A O 1
#

pLDDT: mean 86.9, std 19.45, range [31.75, 98.81]

Mean predicted aligned error: 8.51 Å